Protein AF-A0AAN0MB01-F1 (afdb_monomer_lite)

Radius of gyration: 22.51 Å; chains: 1; bounding box: 52×40×61 Å

Sequence (301 aa):
MVNYLKDHGAQFRYGVNVENVEFDLSDSRKVAKKIVAYDKAGNDISIDLTEDDFLFITNGSMTEGSGYGDDDTPAPFETEAKGVWTLWKNIAAQSPEFGRPEKFCSDPEKSNWESCTVTCHDERVPKYIEAITKRSPYGGKVVTGGIVSAVDSSWLMSRTINRQGQYIGQPENDVVVWVYGLFSDVPGDFIKKPIRDCTGKEITKEWLYHIGVPVYDIDELAESCTAVPVMMPFITSQFMPRATGDRPYVVPKNSVNFAFLGQFAETLDDPGRDTVFTIEYSGRTAMEAVYVLAGVEKGVP

Foldseek 3Di:
DVVVCVVVPHDDDPQKFFQEFDWDDDPQAIEGAKTFIAGNVRDTPIDGDDLVAFAEAAADDQFPPKFKFKQAGFGDARLDDDGSLSHLVRHCVVDLLSAASCLQRVALLVQWWKKKKKKQQACPLQVLQCVVQVDRLADQDARNVDWDFLCPWFQRKIKGFGGPPPDDPPDRRIGIMMMIGNNQAAQTPLGGGGSNRDGQLSSQLSVCVSSPNPNVCSNVSSVSMIMMMMIGSRNRSLVRDDDPSNARAQAHRNYRRYGYAASRHAYPPPGPPDDHPDPVRRVQSVVRNCCVNVVPPDDDD

pLDDT: mean 97.01, std 3.58, range [68.31, 98.94]

Secondary structure (DSSP, 8-state):
-HHHHHHTT-----SEEEEEEEEEEETTEEEEEEEEEEETT--B--EE--TTS-EEEE---TTTT-EE--SSSPPP------THHHHHHHHHTT-GGG--THHHHS-GGGS-EEEEEEEE-SSHHHHHHHHHHSS-SSSSS-SSSS-EE-TT-TT-EEEE--SSP-STT--TT-EEEEEEES-SSSB-SSS-SBGGG--HHHHHHHHHHHTT--TTTHHHHHHTEEEEEEEETTTTGGGS---TTSSPBSS-TTBSSEEEESTTSBPSSSTTSS-SSSHHHHHHHHHHHHHHHTT--S---

Structure (mmCIF, N/CA/C/O backbone):
data_AF-A0AAN0MB01-F1
#
_entry.id   AF-A0AAN0MB01-F1
#
loop_
_atom_site.group_PDB
_atom_site.id
_atom_site.type_symbol
_atom_site.label_atom_id
_atom_site.label_alt_id
_atom_site.label_comp_id
_atom_site.label_asym_id
_atom_site.label_entity_id
_atom_site.label_seq_id
_atom_site.pdbx_PDB_ins_code
_atom_site.Cartn_x
_atom_site.Cartn_y
_atom_site.Cartn_z
_atom_site.occupancy
_atom_site.B_iso_or_equiv
_atom_site.auth_seq_id
_atom_site.auth_comp_id
_atom_site.auth_asym_id
_atom_site.auth_atom_id
_atom_site.pdbx_PDB_model_num
ATOM 1 N N . MET A 1 1 ? -13.941 -11.748 -4.972 1.00 94.62 1 MET A N 1
ATOM 2 C CA . MET A 1 1 ? -14.456 -11.213 -3.690 1.00 94.62 1 MET A CA 1
ATOM 3 C C . MET A 1 1 ? -15.607 -10.238 -3.900 1.00 94.62 1 MET A C 1
ATOM 5 O O . MET A 1 1 ? -16.701 -10.566 -3.478 1.00 94.62 1 MET A O 1
ATOM 9 N N . VAL A 1 2 ? -15.420 -9.105 -4.595 1.00 97.12 2 VAL A N 1
ATOM 10 C CA . VAL A 1 2 ? -16.504 -8.113 -4.800 1.00 97.12 2 VAL A CA 1
ATOM 11 C C . VAL A 1 2 ? -17.765 -8.718 -5.431 1.00 97.12 2 VAL A C 1
ATOM 13 O O . VAL A 1 2 ? -18.840 -8.523 -4.880 1.00 97.12 2 VAL A O 1
ATOM 16 N N . ASN A 1 3 ? -17.643 -9.481 -6.527 1.00 97.81 3 ASN A N 1
ATOM 17 C CA . ASN A 1 3 ? -18.807 -10.123 -7.164 1.00 97.81 3 ASN A CA 1
ATOM 18 C C . ASN A 1 3 ? -19.545 -11.045 -6.187 1.00 97.81 3 ASN A C 1
ATOM 20 O O . ASN A 1 3 ? -20.724 -10.842 -5.952 1.00 97.81 3 ASN A O 1
ATOM 24 N N . TYR A 1 4 ? -18.821 -11.945 -5.512 1.00 98.44 4 TYR A N 1
ATOM 25 C CA . TYR A 1 4 ? -19.389 -12.809 -4.473 1.00 98.44 4 TYR A CA 1
ATOM 26 C C . TYR A 1 4 ? -20.163 -12.016 -3.409 1.00 98.44 4 TYR A C 1
ATOM 28 O O . TYR A 1 4 ? -21.294 -12.362 -3.096 1.00 98.44 4 TYR A O 1
ATOM 36 N N . LEU A 1 5 ? -19.590 -10.930 -2.882 1.00 98.38 5 LEU A N 1
ATOM 37 C CA . LEU A 1 5 ? -20.250 -10.101 -1.869 1.00 98.38 5 LEU A CA 1
ATOM 38 C C . LEU A 1 5 ? -21.519 -9.424 -2.415 1.00 98.38 5 LEU A C 1
ATOM 40 O O . LEU A 1 5 ? -22.548 -9.443 -1.744 1.00 98.38 5 LEU A O 1
ATOM 44 N N . LYS A 1 6 ? -21.473 -8.871 -3.635 1.00 97.62 6 LYS A N 1
ATOM 45 C CA . LYS A 1 6 ? -22.644 -8.266 -4.295 1.00 97.62 6 LYS A CA 1
ATOM 46 C C . LYS A 1 6 ? -23.755 -9.288 -4.530 1.00 97.62 6 LYS A C 1
ATOM 48 O O . LYS A 1 6 ? -24.910 -8.996 -4.234 1.00 97.62 6 LYS A O 1
ATOM 53 N N . ASP A 1 7 ? -23.399 -10.484 -4.990 1.00 98.44 7 ASP A N 1
ATOM 54 C CA . ASP A 1 7 ? -24.342 -11.576 -5.254 1.00 98.44 7 ASP A CA 1
ATOM 55 C C . ASP A 1 7 ? -25.040 -12.061 -3.969 1.00 98.44 7 ASP A C 1
ATOM 57 O O . ASP A 1 7 ? -26.151 -12.580 -4.027 1.00 98.44 7 ASP A O 1
ATOM 61 N N . HIS A 1 8 ? -24.424 -11.836 -2.802 1.00 98.44 8 HIS A N 1
ATOM 62 C CA . HIS A 1 8 ? -24.988 -12.131 -1.478 1.00 98.44 8 HIS A CA 1
ATOM 63 C C . HIS A 1 8 ? -25.574 -10.890 -0.778 1.00 98.44 8 HIS A C 1
ATOM 65 O O . HIS A 1 8 ? -25.825 -10.914 0.425 1.00 98.44 8 HIS A O 1
ATOM 71 N N . GLY A 1 9 ? -25.807 -9.798 -1.513 1.00 98.38 9 GLY A N 1
ATOM 72 C CA . GLY A 1 9 ? -26.526 -8.622 -1.016 1.00 98.38 9 GLY A CA 1
ATOM 73 C C . GLY A 1 9 ? -25.694 -7.621 -0.209 1.00 98.38 9 GLY A C 1
ATOM 74 O O . GLY A 1 9 ? -26.271 -6.695 0.369 1.00 98.38 9 GLY A O 1
ATOM 75 N N . ALA A 1 10 ? -24.362 -7.750 -0.178 1.00 98.12 10 ALA A N 1
ATOM 76 C CA . ALA A 1 10 ? -23.503 -6.774 0.488 1.00 98.12 10 ALA A CA 1
ATOM 77 C C . ALA A 1 10 ? -23.622 -5.387 -0.166 1.00 98.12 10 ALA A C 1
ATOM 79 O O . ALA A 1 10 ? -23.592 -5.244 -1.392 1.00 98.12 10 ALA A O 1
ATOM 80 N N . GLN A 1 11 ? -23.720 -4.355 0.670 1.00 98.00 11 GLN A N 1
ATOM 81 C CA . GLN A 1 11 ? -23.863 -2.969 0.234 1.00 98.00 11 GLN A CA 1
ATOM 82 C C . GLN A 1 11 ? -22.497 -2.283 0.184 1.00 98.00 11 GLN A C 1
ATOM 84 O O . GLN A 1 11 ? -21.759 -2.283 1.166 1.00 98.00 11 GLN A O 1
ATOM 89 N N . PHE A 1 12 ? -22.174 -1.662 -0.950 1.00 98.06 12 PHE A N 1
ATOM 90 C CA . PHE A 1 12 ? -20.931 -0.913 -1.139 1.00 98.06 12 PHE A CA 1
ATOM 91 C C . PHE A 1 12 ? -21.235 0.581 -1.201 1.00 98.06 12 PHE A C 1
ATOM 93 O O . PHE A 1 12 ? -21.987 1.025 -2.069 1.00 98.06 12 PHE A O 1
ATOM 100 N N . ARG A 1 13 ? -20.635 1.359 -0.296 1.00 96.12 13 ARG A N 1
ATOM 101 C CA . ARG A 1 13 ? -20.726 2.824 -0.284 1.00 96.12 13 ARG A CA 1
ATOM 102 C C . ARG A 1 13 ? -19.356 3.407 -0.613 1.00 96.12 13 ARG A C 1
ATOM 104 O O . ARG A 1 13 ? -18.395 3.169 0.108 1.00 96.12 13 ARG A O 1
ATOM 111 N N . TYR A 1 14 ? -19.273 4.142 -1.717 1.00 96.88 14 TYR A N 1
ATOM 112 C CA . TYR A 1 14 ? -18.052 4.815 -2.163 1.00 96.88 14 TYR A CA 1
ATOM 113 C C . TYR A 1 14 ? -18.159 6.320 -1.936 1.00 96.88 14 TYR A C 1
ATOM 115 O O . TYR A 1 14 ? -19.260 6.861 -1.886 1.00 96.88 14 TYR A O 1
ATOM 123 N N . GLY A 1 15 ? -17.015 7.006 -1.861 1.00 95.81 15 GLY A N 1
ATOM 124 C CA . GLY A 1 15 ? -17.001 8.453 -1.630 1.00 95.81 15 GLY A CA 1
ATOM 125 C C . GLY A 1 15 ? -17.476 8.846 -0.231 1.00 95.81 15 GLY A C 1
ATOM 126 O O . GLY A 1 15 ? -18.031 9.926 -0.070 1.00 95.81 15 GLY A O 1
ATOM 127 N N . VAL A 1 16 ? -17.279 7.952 0.739 1.00 97.19 16 VAL A N 1
ATOM 128 C CA . VAL A 1 16 ? -17.522 8.179 2.163 1.00 97.19 16 VAL A CA 1
ATOM 129 C C . VAL A 1 16 ? -16.167 8.300 2.844 1.00 97.19 16 VAL A C 1
ATOM 131 O O . VAL A 1 16 ? -15.341 7.397 2.715 1.00 97.19 16 VAL A O 1
ATOM 134 N N . ASN A 1 17 ? -15.946 9.402 3.552 1.00 96.81 17 ASN A N 1
ATOM 135 C CA . ASN A 1 17 ? -14.782 9.607 4.400 1.00 96.81 17 ASN A CA 1
ATOM 136 C C . ASN A 1 17 ? -15.182 9.363 5.857 1.00 96.81 17 ASN A C 1
ATOM 138 O O . ASN A 1 17 ? -16.051 10.063 6.368 1.00 96.81 17 ASN A O 1
ATOM 142 N N . VAL A 1 18 ? -14.573 8.376 6.514 1.00 98.25 18 VAL A N 1
ATOM 143 C CA . VAL A 1 18 ? -14.786 8.113 7.944 1.00 98.25 18 VAL A CA 1
ATOM 144 C C . VAL A 1 18 ? -13.664 8.786 8.719 1.00 98.25 18 VAL A C 1
ATOM 146 O O . VAL A 1 18 ? -12.503 8.417 8.567 1.00 98.25 18 VAL A O 1
ATOM 149 N N . GLU A 1 19 ? -14.006 9.765 9.549 1.00 97.56 19 GLU A N 1
ATOM 150 C CA . GLU A 1 19 ? -13.019 10.575 10.273 1.00 97.56 19 GLU A CA 1
ATOM 151 C C . GLU A 1 19 ? -12.821 10.123 11.715 1.00 97.56 19 GLU A C 1
ATOM 153 O O . GLU A 1 19 ? -11.752 10.338 12.287 1.00 97.56 19 GLU A O 1
ATOM 158 N N . ASN A 1 20 ? -13.832 9.500 12.321 1.00 98.56 20 ASN A N 1
ATOM 159 C CA . ASN A 1 20 ? -13.739 8.985 13.680 1.00 98.56 20 ASN A CA 1
ATOM 160 C C . ASN A 1 20 ? -14.724 7.832 13.919 1.00 98.56 20 ASN A C 1
ATOM 162 O O . ASN A 1 20 ? -15.698 7.647 13.187 1.00 98.56 20 ASN A O 1
ATOM 166 N N . VAL A 1 21 ? -14.486 7.099 15.000 1.00 98.75 21 VAL A N 1
ATOM 167 C CA . VAL A 1 21 ? -15.467 6.227 15.643 1.00 98.75 21 VAL A CA 1
ATOM 168 C C . VAL A 1 21 ? -15.551 6.661 17.098 1.00 98.75 21 VAL A C 1
ATOM 170 O O . VAL A 1 21 ? -14.527 6.738 17.769 1.00 98.75 21 VAL A O 1
ATOM 173 N N . GLU A 1 22 ? -16.745 6.972 17.584 1.00 98.75 22 GLU A N 1
ATOM 174 C CA . GLU A 1 22 ? -16.964 7.320 18.988 1.00 98.75 22 GLU A CA 1
ATOM 175 C C . GLU A 1 22 ? -17.253 6.051 19.788 1.00 98.75 22 GLU A C 1
ATOM 177 O O . GLU A 1 22 ? -18.076 5.224 19.376 1.00 98.75 22 GLU A O 1
ATOM 182 N N . PHE A 1 23 ? -16.592 5.904 20.935 1.00 98.69 23 PHE A N 1
ATOM 183 C CA . PHE A 1 23 ? -16.746 4.743 21.806 1.00 98.69 23 PHE A CA 1
ATOM 184 C C . PHE A 1 23 ? -17.303 5.129 23.178 1.00 98.69 23 PHE A C 1
ATOM 186 O O . PHE A 1 23 ? -16.931 6.150 23.752 1.00 98.69 23 PHE A O 1
ATOM 193 N N . ASP A 1 24 ? -18.143 4.260 23.735 1.00 98.25 24 ASP A N 1
ATOM 194 C CA . ASP A 1 24 ? -18.466 4.239 25.161 1.00 98.25 24 ASP A CA 1
ATOM 195 C C . ASP A 1 24 ? -17.505 3.271 25.862 1.00 98.25 24 ASP A C 1
ATOM 197 O O . ASP A 1 24 ? -17.454 2.076 25.540 1.00 98.25 24 ASP A O 1
ATOM 201 N N . LEU A 1 25 ? -16.684 3.808 26.765 1.00 98.00 25 LEU A N 1
ATOM 202 C CA . LEU A 1 25 ? -15.541 3.120 27.356 1.00 98.00 25 LEU A CA 1
ATOM 203 C C . LEU A 1 25 ? -15.654 3.075 28.879 1.00 98.00 25 LEU A C 1
ATOM 205 O O . LEU A 1 25 ? -15.787 4.093 29.554 1.00 98.00 25 LEU A O 1
ATOM 209 N N . SER A 1 26 ? -15.503 1.873 29.422 1.00 95.81 26 SER A N 1
ATOM 210 C CA . SER A 1 26 ? -15.361 1.598 30.850 1.00 95.81 26 SER A CA 1
ATOM 211 C C . SER A 1 26 ? -14.370 0.453 31.068 1.00 95.81 26 SER A C 1
ATOM 213 O O . SER A 1 26 ? -14.034 -0.285 30.137 1.00 95.81 26 SER A O 1
ATOM 215 N N . ASP A 1 27 ? -13.937 0.250 32.313 1.00 89.25 27 ASP A N 1
ATOM 216 C CA . ASP A 1 27 ? -12.968 -0.801 32.655 1.00 89.25 27 ASP A CA 1
ATOM 217 C C . ASP A 1 27 ? -13.450 -2.210 32.280 1.00 89.25 27 ASP A C 1
ATOM 219 O O . ASP A 1 27 ? -12.645 -3.087 31.961 1.00 89.25 27 ASP A O 1
ATOM 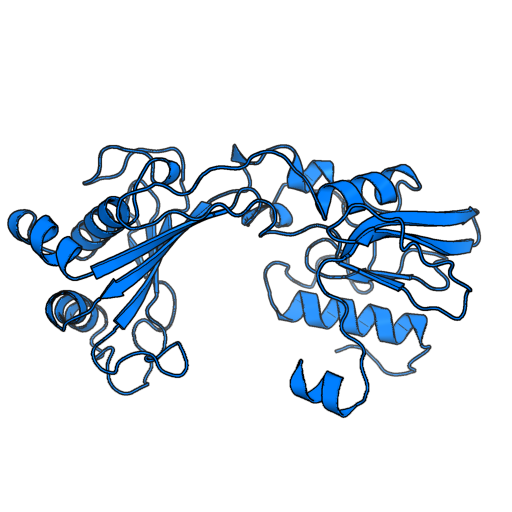223 N N . SER A 1 28 ? -14.764 -2.444 32.298 1.00 93.75 28 SER A N 1
ATOM 224 C CA . SER A 1 28 ? -15.375 -3.743 32.012 1.00 93.75 28 SER A CA 1
ATOM 225 C C . SER A 1 28 ? -15.967 -3.852 30.610 1.00 93.75 28 SER A C 1
ATOM 227 O O . SER A 1 28 ? -16.416 -4.939 30.245 1.00 93.75 28 SER A O 1
ATOM 229 N N . ARG A 1 29 ? -15.997 -2.765 29.825 1.00 96.19 29 ARG A N 1
ATOM 230 C CA . ARG A 1 29 ? -16.784 -2.729 28.588 1.00 96.19 29 ARG A CA 1
ATOM 231 C C . ARG A 1 29 ? -16.365 -1.626 27.623 1.00 96.19 29 ARG A C 1
ATOM 233 O O . ARG A 1 29 ? -16.254 -0.474 28.034 1.00 96.19 29 ARG A O 1
ATOM 240 N N . LYS A 1 30 ? -16.211 -1.969 26.342 1.00 98.44 30 LYS A N 1
ATOM 241 C CA . LYS A 1 30 ? -15.913 -1.037 25.246 1.00 98.44 30 LYS A CA 1
ATOM 242 C C . LYS A 1 30 ? -16.900 -1.255 24.098 1.00 98.44 30 LYS A C 1
ATOM 244 O O . LYS A 1 30 ? -16.963 -2.354 23.548 1.00 98.44 30 LYS A O 1
ATOM 249 N N . VAL A 1 31 ? -17.660 -0.226 23.734 1.00 98.62 31 VAL A N 1
ATOM 250 C CA . VAL A 1 31 ? -18.705 -0.300 22.697 1.00 98.62 31 VAL A CA 1
ATOM 251 C C . VAL A 1 31 ? -18.501 0.823 21.688 1.00 98.62 31 VAL A C 1
ATOM 253 O O . VAL A 1 31 ? -18.418 1.982 22.080 1.00 98.62 31 VAL A O 1
ATOM 256 N N . ALA A 1 32 ? -18.451 0.511 20.394 1.00 98.75 32 ALA A N 1
ATOM 257 C CA . ALA A 1 32 ? -18.535 1.517 19.341 1.00 98.75 32 ALA A CA 1
ATOM 258 C C . ALA A 1 32 ? -19.977 2.038 19.260 1.00 98.75 32 ALA A C 1
ATOM 260 O O . ALA A 1 32 ? -20.916 1.254 19.120 1.00 98.75 32 ALA A O 1
ATOM 261 N N . LYS A 1 33 ? -20.155 3.355 19.377 1.00 98.62 33 LYS A N 1
ATOM 262 C CA . LYS A 1 33 ? -21.465 4.016 19.455 1.00 98.62 33 LYS A CA 1
ATOM 263 C C . LYS A 1 33 ? -21.833 4.784 18.202 1.00 98.62 33 LYS A C 1
ATOM 265 O O . LYS A 1 33 ? -23.021 4.931 17.941 1.00 98.62 33 LYS A O 1
ATOM 270 N N . LYS A 1 34 ? -20.850 5.280 17.452 1.00 98.75 34 LYS A N 1
ATOM 271 C CA . LYS A 1 34 ? -21.106 6.087 16.259 1.00 98.75 34 LYS A CA 1
ATOM 272 C C . LYS A 1 34 ? -19.925 6.064 15.302 1.00 98.75 34 LYS A C 1
ATOM 274 O O . LYS A 1 34 ? -18.781 6.199 15.727 1.00 98.75 34 LYS A O 1
ATOM 279 N N . ILE A 1 35 ? -20.207 5.944 14.011 1.00 98.75 35 ILE A N 1
ATOM 280 C CA . ILE A 1 35 ? -19.254 6.214 12.932 1.00 98.75 35 ILE A CA 1
ATOM 281 C C . ILE A 1 35 ? -19.448 7.669 12.518 1.00 98.75 35 ILE A C 1
ATOM 283 O O . ILE A 1 35 ? -20.534 8.028 12.064 1.00 98.75 35 ILE A O 1
ATOM 287 N N . VAL A 1 36 ? -18.411 8.494 12.657 1.00 98.69 36 VAL A N 1
ATOM 288 C CA . VAL A 1 36 ? -18.423 9.885 12.190 1.00 98.69 36 VAL A CA 1
ATOM 289 C C . VAL A 1 36 ? -17.921 9.910 10.755 1.00 98.69 36 VAL A C 1
ATOM 291 O O . VAL A 1 36 ? -16.756 9.590 10.498 1.00 98.69 36 VAL A O 1
ATOM 294 N N . ALA A 1 37 ? -18.805 10.242 9.817 1.00 98.31 37 ALA A N 1
ATOM 295 C CA . ALA A 1 37 ? -18.511 10.132 8.396 1.00 98.31 37 ALA A CA 1
ATOM 296 C C . ALA A 1 37 ? -19.150 11.244 7.565 1.00 98.31 37 ALA A C 1
ATOM 298 O O . ALA A 1 37 ? -20.245 11.712 7.870 1.00 98.31 37 ALA A O 1
ATOM 299 N N . TYR A 1 38 ? -18.482 11.591 6.467 1.00 97.94 38 TYR A N 1
ATOM 300 C CA . TYR A 1 38 ? -18.910 12.623 5.530 1.00 97.94 38 TYR A CA 1
ATOM 301 C C . TYR A 1 38 ? -18.905 12.104 4.093 1.00 97.94 38 TYR A C 1
ATOM 303 O O . TYR A 1 38 ? -18.092 11.250 3.726 1.00 97.94 38 TYR A O 1
ATOM 311 N N . ASP A 1 39 ? -19.814 12.612 3.264 1.00 96.94 39 ASP A N 1
ATOM 312 C CA . ASP A 1 39 ? -19.784 12.361 1.823 1.00 96.94 39 ASP A CA 1
ATOM 313 C C . ASP A 1 39 ? -18.767 13.272 1.102 1.00 96.94 39 ASP A C 1
ATOM 315 O O . ASP A 1 39 ? -18.141 14.153 1.694 1.00 96.94 39 ASP A O 1
ATOM 319 N N . LYS A 1 40 ? -18.606 13.090 -0.215 1.00 93.56 40 LYS A N 1
ATOM 320 C CA . LYS A 1 40 ? -17.709 13.927 -1.038 1.00 93.56 40 LYS A CA 1
ATOM 321 C C . LYS A 1 40 ? -18.053 15.423 -1.036 1.00 93.56 40 LYS A C 1
ATOM 323 O O . LYS A 1 40 ? -17.191 16.221 -1.393 1.00 93.56 40 LYS A O 1
ATOM 328 N N . ALA A 1 41 ? -19.291 15.796 -0.718 1.00 95.56 41 ALA A N 1
ATOM 329 C CA . ALA A 1 41 ? -19.724 17.188 -0.628 1.00 95.56 41 ALA A CA 1
ATOM 330 C C . ALA A 1 41 ? -19.534 17.768 0.787 1.00 95.56 41 ALA A C 1
ATOM 332 O O . ALA A 1 41 ? -19.802 18.950 0.993 1.00 95.56 41 ALA A O 1
ATOM 333 N N . GLY A 1 42 ? -19.048 16.965 1.740 1.00 96.19 42 GLY A N 1
ATOM 334 C CA . GLY A 1 42 ? -18.854 17.358 3.132 1.00 96.19 42 GLY A CA 1
ATOM 335 C C . GLY A 1 42 ? -20.129 17.287 3.972 1.00 96.19 42 GLY A C 1
ATOM 336 O O . GLY A 1 42 ? -20.153 17.836 5.071 1.00 96.19 42 GLY A O 1
ATOM 337 N N . ASN A 1 43 ? -21.192 16.637 3.486 1.00 97.69 43 ASN A N 1
ATOM 338 C CA . ASN A 1 43 ? -22.401 16.448 4.283 1.00 97.69 43 ASN A CA 1
ATOM 339 C C . ASN A 1 43 ? -22.168 15.359 5.330 1.00 97.69 43 ASN A C 1
ATOM 341 O O . ASN A 1 43 ? -21.634 14.297 5.006 1.00 97.69 43 ASN A O 1
ATOM 345 N N . ASP A 1 44 ? -22.618 15.611 6.558 1.00 98.00 44 ASP A N 1
ATOM 346 C CA . ASP A 1 44 ? -22.609 14.623 7.635 1.00 98.00 44 ASP A CA 1
ATOM 347 C C . ASP A 1 44 ? -23.557 13.462 7.292 1.00 98.00 44 ASP A C 1
ATOM 349 O O . ASP A 1 44 ? -24.755 13.649 7.067 1.00 98.00 44 ASP A O 1
ATOM 353 N N . ILE A 1 45 ? -22.991 12.260 7.235 1.00 98.19 45 ILE A N 1
ATOM 354 C CA . ILE A 1 45 ? -23.679 10.988 6.996 1.00 98.19 45 ILE A CA 1
ATOM 355 C C . ILE A 1 45 ? -23.330 9.973 8.090 1.00 98.19 45 ILE A C 1
ATOM 357 O O . ILE A 1 45 ? -23.271 8.765 7.835 1.00 98.19 45 ILE A O 1
ATOM 361 N N . SER A 1 46 ? -23.062 10.471 9.297 1.00 98.50 46 SER A N 1
ATOM 362 C CA . SER A 1 46 ? -22.720 9.664 10.460 1.00 98.50 46 SER A CA 1
ATOM 363 C C . SER A 1 46 ? -23.792 8.625 10.780 1.00 98.50 46 SER A C 1
ATOM 365 O O . SER A 1 46 ? -24.983 8.814 10.524 1.00 98.50 46 SER A O 1
ATOM 367 N N . ILE A 1 47 ? -23.356 7.512 11.365 1.00 98.38 47 ILE A N 1
ATOM 368 C CA . ILE A 1 47 ? -24.197 6.343 11.631 1.00 98.38 47 ILE A CA 1
ATOM 369 C C . ILE A 1 47 ? -24.088 6.001 13.112 1.00 98.38 47 ILE A C 1
ATOM 371 O O . ILE A 1 47 ? -22.999 5.668 13.580 1.00 98.38 47 ILE A O 1
ATOM 375 N N . ASP A 1 48 ? -25.204 6.067 13.834 1.00 98.62 48 ASP A N 1
ATOM 376 C CA . ASP A 1 48 ? -25.286 5.568 15.207 1.00 98.62 48 ASP A CA 1
ATOM 377 C C . ASP A 1 48 ? -25.288 4.035 15.216 1.00 98.62 48 ASP A C 1
ATOM 379 O O . ASP A 1 48 ? -25.870 3.393 14.341 1.00 98.62 48 ASP A O 1
ATOM 383 N N . LEU A 1 49 ? -24.636 3.462 16.224 1.00 98.75 49 LEU A N 1
ATOM 384 C CA . LEU A 1 49 ? -24.446 2.029 16.391 1.00 98.75 49 LEU A CA 1
ATOM 385 C C . LEU A 1 49 ? -25.053 1.541 17.711 1.00 98.75 49 LEU A C 1
ATOM 387 O O . LEU A 1 49 ? -24.907 2.136 18.793 1.00 98.75 49 LEU A O 1
ATOM 391 N N . THR A 1 50 ? -25.711 0.396 17.611 1.00 98.31 50 THR A N 1
ATOM 392 C CA . THR A 1 50 ? -26.088 -0.454 18.732 1.00 98.31 50 THR A CA 1
ATOM 393 C C . THR A 1 50 ? -25.015 -1.517 18.969 1.00 98.31 50 THR A C 1
ATOM 395 O O . THR A 1 50 ? -24.019 -1.610 18.256 1.00 98.31 50 THR A O 1
ATOM 398 N N . GLU A 1 51 ? -25.195 -2.325 20.006 1.00 96.81 51 GLU A N 1
ATOM 399 C CA . GLU A 1 51 ? -24.265 -3.413 20.323 1.00 96.81 51 GLU A CA 1
ATOM 400 C C . GLU A 1 51 ? -24.377 -4.595 19.359 1.00 96.81 51 GLU A C 1
ATOM 402 O O . GLU A 1 51 ? -23.429 -5.364 19.237 1.00 96.81 51 GLU A O 1
ATOM 407 N N . ASP A 1 52 ? -25.499 -4.701 18.647 1.00 97.25 52 ASP A N 1
ATOM 408 C CA . ASP A 1 52 ? -25.719 -5.725 17.627 1.00 97.25 52 ASP A CA 1
ATOM 409 C C . ASP A 1 52 ? -25.107 -5.324 16.268 1.00 97.25 52 ASP A C 1
ATOM 411 O O . ASP A 1 52 ? -25.033 -6.137 15.345 1.00 97.25 52 ASP A O 1
ATOM 415 N N . ASP A 1 53 ? -24.633 -4.078 16.137 1.00 98.44 53 ASP A N 1
ATOM 416 C CA . ASP A 1 53 ? -23.978 -3.570 14.934 1.00 98.44 53 ASP A CA 1
ATOM 417 C C . ASP A 1 53 ? -22.462 -3.782 15.019 1.00 98.44 53 ASP A C 1
ATOM 419 O O . ASP A 1 53 ? -21.746 -3.029 15.685 1.00 98.44 53 ASP A O 1
ATOM 423 N N . PHE A 1 54 ? -21.951 -4.801 14.322 1.00 98.50 54 PHE A N 1
ATOM 424 C CA . PHE A 1 54 ? -20.513 -5.070 14.287 1.00 98.50 54 PHE A CA 1
ATOM 425 C C . PHE A 1 54 ? -19.752 -4.118 13.363 1.00 98.50 54 PHE A C 1
ATOM 427 O O . PHE A 1 54 ? -20.040 -4.003 12.170 1.00 98.50 54 PHE A O 1
ATOM 434 N N . LEU A 1 55 ? -18.712 -3.494 13.914 1.00 98.75 55 LEU A N 1
ATOM 435 C CA . LEU A 1 55 ? -17.835 -2.554 13.234 1.00 98.75 55 LEU A CA 1
ATOM 436 C C . LEU A 1 55 ? -16.420 -3.123 13.074 1.00 98.75 55 LEU A C 1
ATOM 438 O O . LEU A 1 55 ? -15.737 -3.441 14.044 1.00 98.75 55 LEU A O 1
ATOM 442 N N . PHE A 1 56 ? -15.932 -3.170 11.839 1.00 98.75 56 PHE A N 1
ATOM 443 C CA . PHE A 1 56 ? -14.589 -3.651 11.522 1.00 98.75 56 PHE A CA 1
ATOM 444 C C . PHE A 1 56 ? -13.742 -2.516 10.947 1.00 98.75 56 PHE A C 1
ATOM 446 O O . PHE A 1 56 ? -14.099 -1.925 9.929 1.00 98.75 56 PHE A O 1
ATOM 453 N N . ILE A 1 57 ? -12.621 -2.210 11.597 1.00 98.81 57 ILE A N 1
ATOM 454 C CA . ILE A 1 57 ? -11.807 -1.022 11.324 1.00 98.81 57 ILE A CA 1
ATOM 455 C C . ILE A 1 57 ? -10.454 -1.466 10.777 1.00 98.81 57 ILE A C 1
ATOM 457 O O . ILE A 1 57 ? -9.632 -1.999 11.514 1.00 98.81 57 ILE A O 1
ATOM 461 N N . THR A 1 58 ? -10.172 -1.213 9.500 1.00 98.69 58 THR A N 1
ATOM 462 C CA . THR A 1 58 ? -8.791 -1.297 9.002 1.00 98.69 58 THR A CA 1
ATOM 463 C C . THR A 1 58 ? -8.045 -0.035 9.424 1.00 98.69 58 THR A C 1
ATOM 465 O O . THR A 1 58 ? -8.250 1.030 8.846 1.00 98.69 58 THR A O 1
ATOM 468 N N . ASN A 1 59 ? -7.221 -0.141 10.466 1.00 97.88 59 ASN A N 1
ATOM 469 C CA . ASN A 1 59 ? -6.453 0.981 10.996 1.00 97.88 59 ASN A CA 1
ATOM 470 C C . ASN A 1 59 ? -5.121 1.137 10.250 1.00 97.88 59 ASN A C 1
ATOM 472 O O . ASN A 1 59 ? -4.399 0.165 10.056 1.00 97.88 59 ASN A O 1
ATOM 476 N N . GLY A 1 60 ? -4.792 2.370 9.853 1.00 97.81 60 GLY A N 1
ATOM 477 C CA . GLY A 1 60 ? -3.603 2.681 9.054 1.00 97.81 60 GLY A CA 1
ATOM 478 C C . GLY A 1 60 ? -3.662 2.164 7.610 1.00 97.81 60 GLY A C 1
ATOM 479 O O . GLY A 1 60 ? -4.440 1.276 7.261 1.00 97.81 60 GLY A O 1
ATOM 480 N N . SER A 1 61 ? -2.823 2.726 6.739 1.00 98.00 61 SER A N 1
ATOM 481 C CA . SER A 1 61 ? -2.647 2.226 5.372 1.00 98.00 61 SER A CA 1
ATOM 482 C C . SER A 1 61 ? -1.260 2.544 4.847 1.00 98.00 61 SER A C 1
ATOM 484 O O . SER A 1 61 ? -0.747 3.647 5.005 1.00 98.00 61 SER A O 1
ATOM 486 N N . MET A 1 62 ? -0.697 1.559 4.159 1.00 97.06 62 MET A N 1
ATOM 487 C CA . MET A 1 62 ? 0.610 1.638 3.514 1.00 97.06 62 MET A CA 1
ATOM 488 C C . MET A 1 62 ? 0.569 2.480 2.230 1.00 97.06 62 MET A C 1
ATOM 490 O O . MET A 1 62 ? 1.594 2.964 1.769 1.00 97.06 62 MET A O 1
ATOM 494 N N . THR A 1 63 ? -0.622 2.648 1.647 1.00 97.25 63 THR A N 1
ATOM 495 C CA . THR A 1 63 ? -0.834 3.339 0.365 1.00 97.25 63 THR A CA 1
ATOM 496 C C . THR A 1 63 ? -1.534 4.688 0.528 1.00 97.25 63 THR A C 1
ATOM 498 O O . THR A 1 63 ? -1.865 5.327 -0.471 1.00 97.25 63 THR A O 1
ATOM 501 N N . GLU A 1 64 ? -1.818 5.118 1.760 1.00 96.88 64 GLU A N 1
ATOM 502 C CA . GLU A 1 64 ? -2.334 6.468 2.005 1.00 96.88 64 GLU A CA 1
ATOM 503 C C . GLU A 1 64 ? -1.314 7.505 1.518 1.00 96.88 64 GLU A C 1
ATOM 505 O O . GLU A 1 64 ? -0.111 7.303 1.665 1.00 96.88 64 GLU A O 1
ATOM 510 N N . GLY A 1 65 ? -1.785 8.588 0.902 1.00 95.75 65 GLY A N 1
ATOM 511 C CA . GLY A 1 65 ? -0.895 9.615 0.348 1.00 95.75 65 GLY A CA 1
ATOM 512 C C . GLY A 1 65 ? -0.045 9.164 -0.850 1.00 95.75 65 GLY A C 1
ATOM 513 O O . GLY A 1 65 ? 0.973 9.783 -1.130 1.00 95.75 65 GLY A O 1
ATOM 514 N N . SER A 1 66 ? -0.419 8.094 -1.564 1.00 97.94 66 SER A N 1
ATOM 515 C CA . SER A 1 66 ? 0.289 7.710 -2.798 1.00 97.94 66 SER A CA 1
ATOM 516 C C . SER A 1 66 ? 0.196 8.821 -3.848 1.00 97.94 66 SER A C 1
ATOM 518 O O . SER A 1 66 ? -0.905 9.168 -4.284 1.00 97.94 66 SER A O 1
ATOM 520 N N . GLY A 1 67 ? 1.343 9.340 -4.280 1.00 98.00 67 GLY A N 1
ATOM 521 C CA . GLY A 1 67 ? 1.461 10.242 -5.420 1.00 98.00 67 GLY A CA 1
ATOM 522 C C . GLY A 1 67 ? 1.748 9.468 -6.700 1.00 98.00 67 GLY A C 1
ATOM 523 O O . GLY A 1 67 ? 2.496 8.496 -6.670 1.00 98.00 67 GLY A O 1
ATOM 524 N N . TYR A 1 68 ? 1.175 9.898 -7.823 1.00 98.56 68 TYR A N 1
ATOM 525 C CA . TYR A 1 68 ? 1.405 9.293 -9.137 1.00 98.56 68 TYR A CA 1
ATOM 526 C C . TYR A 1 68 ? 2.017 10.326 -10.074 1.00 98.56 68 TYR A C 1
ATOM 528 O O . TYR A 1 68 ? 1.530 11.456 -10.138 1.00 98.56 68 TYR A O 1
ATOM 536 N N . GLY A 1 69 ? 3.068 9.926 -10.779 1.00 98.62 69 GLY A N 1
ATOM 537 C CA . GLY A 1 69 ? 3.638 10.687 -11.884 1.00 98.62 69 GLY A CA 1
ATOM 538 C C . GLY A 1 69 ? 3.344 10.018 -13.224 1.00 98.62 69 GLY A C 1
ATOM 539 O O . GLY A 1 69 ? 2.451 9.175 -13.340 1.00 98.62 69 GLY A O 1
ATOM 540 N N . ASP A 1 70 ? 4.129 10.372 -14.231 1.00 98.75 70 ASP A N 1
ATOM 541 C CA . ASP A 1 70 ? 4.079 9.804 -15.577 1.00 98.75 70 ASP A CA 1
ATOM 542 C C . ASP A 1 70 ? 5.486 9.786 -16.202 1.00 98.75 70 ASP A C 1
ATOM 544 O O . ASP A 1 70 ? 6.493 9.909 -15.496 1.00 98.75 70 ASP A O 1
ATOM 548 N N . ASP A 1 71 ? 5.578 9.596 -17.520 1.00 98.62 71 ASP A N 1
ATOM 549 C CA . ASP A 1 71 ? 6.851 9.561 -18.243 1.00 98.62 71 ASP A CA 1
ATOM 550 C C . ASP A 1 71 ? 7.692 10.832 -18.036 1.00 98.62 71 ASP A C 1
ATOM 552 O O . ASP A 1 71 ? 8.921 10.735 -17.976 1.00 98.62 71 ASP A O 1
ATOM 556 N N . ASP A 1 72 ? 7.049 11.988 -17.852 1.00 98.50 72 ASP A N 1
ATOM 557 C CA . ASP A 1 72 ? 7.680 13.312 -17.855 1.00 98.50 72 ASP A CA 1
ATOM 558 C C . ASP A 1 72 ? 7.521 14.072 -16.526 1.00 98.50 72 ASP A C 1
ATOM 560 O O . ASP A 1 72 ? 8.139 15.120 -16.323 1.00 98.50 72 ASP A O 1
ATOM 564 N N . THR A 1 73 ? 6.740 13.533 -15.590 1.00 98.62 73 THR A N 1
ATOM 565 C CA . THR A 1 73 ? 6.443 14.140 -14.289 1.00 98.62 73 THR A CA 1
ATOM 566 C C . THR A 1 73 ? 6.795 13.168 -13.160 1.00 98.62 73 THR A C 1
ATOM 568 O O . THR A 1 73 ? 6.276 12.050 -13.149 1.00 98.62 73 THR A O 1
ATOM 571 N N . PRO A 1 74 ? 7.638 13.552 -12.181 1.00 98.69 74 PRO A N 1
ATOM 572 C CA . PRO A 1 74 ? 7.886 12.729 -10.998 1.00 98.69 74 PRO A CA 1
ATOM 573 C C . PRO A 1 74 ? 6.624 12.551 -10.148 1.00 98.69 74 PRO A C 1
ATOM 575 O O . PRO A 1 74 ? 5.752 13.424 -10.121 1.00 98.69 74 PRO A O 1
ATOM 578 N N . ALA A 1 75 ? 6.534 11.443 -9.416 1.00 98.56 75 ALA A N 1
ATOM 579 C CA . ALA A 1 75 ? 5.447 11.241 -8.469 1.00 98.56 75 ALA A CA 1
ATOM 580 C C . ALA A 1 75 ? 5.617 12.159 -7.237 1.00 98.56 75 ALA A C 1
ATOM 582 O O . ALA A 1 75 ? 6.693 12.187 -6.639 1.00 98.56 75 ALA A O 1
ATOM 583 N N . PRO A 1 76 ? 4.582 12.909 -6.812 1.00 98.12 76 PRO A N 1
ATOM 584 C CA . PRO A 1 76 ? 4.699 13.786 -5.651 1.00 98.12 76 PRO A CA 1
ATOM 585 C C . PRO A 1 76 ? 4.863 12.983 -4.354 1.00 98.12 76 PRO A C 1
ATOM 587 O O . PRO A 1 76 ? 4.174 11.989 -4.126 1.00 98.12 76 PRO A O 1
ATOM 590 N N . PHE A 1 77 ? 5.749 13.446 -3.471 1.00 97.69 77 PHE A N 1
ATOM 591 C CA . PHE A 1 77 ? 5.977 12.835 -2.163 1.00 97.69 77 PHE A CA 1
ATOM 592 C C . PHE A 1 77 ? 5.115 13.498 -1.075 1.00 97.69 77 PHE A C 1
ATOM 594 O O . PHE A 1 77 ? 5.534 14.445 -0.407 1.00 97.69 77 PHE A O 1
ATOM 601 N N . GLU A 1 78 ? 3.889 13.002 -0.899 1.00 95.69 78 GLU A N 1
ATOM 602 C CA . GLU A 1 78 ? 2.922 13.528 0.075 1.00 95.69 78 GLU A CA 1
ATOM 603 C C . GLU A 1 78 ? 3.216 13.026 1.497 1.00 95.69 78 GLU A C 1
ATOM 605 O O . GLU A 1 78 ? 2.799 11.950 1.908 1.00 95.69 78 GLU A O 1
ATOM 610 N N . THR A 1 79 ? 3.935 13.814 2.292 1.00 95.56 79 THR A N 1
ATOM 611 C CA . THR A 1 79 ? 4.392 13.395 3.632 1.00 95.56 79 THR A CA 1
ATOM 612 C C . THR A 1 79 ? 3.338 13.543 4.736 1.00 95.56 79 THR A C 1
ATOM 614 O O . THR A 1 79 ? 3.532 13.083 5.863 1.00 95.56 79 THR A O 1
ATOM 617 N N . GLU A 1 80 ? 2.202 14.179 4.452 1.00 95.88 80 GLU A N 1
ATOM 618 C CA . GLU A 1 80 ? 1.183 14.448 5.464 1.00 95.88 80 GLU A CA 1
ATOM 619 C C . GLU A 1 80 ? 0.266 13.234 5.692 1.00 95.88 80 GLU A C 1
ATOM 621 O O . GLU A 1 80 ? -0.471 12.797 4.808 1.00 95.88 80 GLU A O 1
ATOM 626 N N . ALA A 1 81 ? 0.261 12.712 6.921 1.00 94.25 81 ALA A N 1
ATOM 627 C CA . ALA A 1 81 ? -0.597 11.600 7.324 1.00 94.25 81 ALA A CA 1
ATOM 628 C C . ALA A 1 81 ? -2.069 12.042 7.475 1.00 94.25 81 ALA A C 1
ATOM 630 O O . ALA A 1 81 ? -2.461 12.549 8.531 1.00 94.25 81 ALA A O 1
ATOM 631 N N . LYS A 1 82 ? -2.866 11.820 6.422 1.00 94.19 82 LYS A N 1
ATOM 632 C CA . LYS A 1 82 ? -4.306 12.138 6.321 1.00 94.19 82 LYS A CA 1
ATOM 633 C C . LYS A 1 82 ? -5.181 10.878 6.350 1.00 94.19 82 LYS A C 1
ATOM 635 O O . LYS A 1 82 ? -4.685 9.775 6.576 1.00 94.19 82 LYS A O 1
ATOM 640 N N . GLY A 1 83 ? -6.487 11.064 6.142 1.00 94.88 83 GLY A N 1
ATOM 641 C CA . GLY A 1 83 ? -7.448 9.993 5.877 1.00 94.88 83 GLY A CA 1
ATOM 642 C C . GLY A 1 83 ? -7.442 8.930 6.968 1.00 94.88 83 GLY A C 1
ATOM 643 O O . GLY A 1 83 ? -7.761 9.216 8.124 1.00 94.88 83 GLY A O 1
ATOM 644 N N . VAL A 1 84 ? -7.036 7.708 6.626 1.00 97.31 84 VAL A N 1
ATOM 645 C CA . VAL A 1 84 ? -7.040 6.588 7.581 1.00 97.31 84 VAL A CA 1
ATOM 646 C C . VAL A 1 84 ? -6.096 6.805 8.769 1.00 97.31 84 VAL A C 1
ATOM 648 O O . VAL A 1 84 ? -6.347 6.301 9.866 1.00 97.31 84 VAL A O 1
ATOM 651 N N . TRP A 1 85 ? -5.023 7.581 8.595 1.00 98.31 85 TRP A N 1
ATOM 652 C CA . TRP A 1 85 ? -4.141 7.935 9.706 1.00 98.31 85 TRP A CA 1
ATOM 653 C C . TRP A 1 85 ? -4.813 8.917 10.661 1.00 98.31 85 TRP A C 1
ATOM 655 O O . TRP A 1 85 ? -4.651 8.784 11.872 1.00 98.31 85 TRP A O 1
ATOM 665 N N . THR A 1 86 ? -5.605 9.858 10.141 1.00 97.88 86 THR A N 1
ATOM 666 C CA . THR A 1 86 ? -6.435 10.756 10.957 1.00 97.88 86 THR A CA 1
ATOM 667 C C . THR A 1 86 ? -7.500 9.968 11.713 1.00 97.88 86 THR A C 1
ATOM 669 O O . THR A 1 86 ? -7.624 10.139 12.924 1.00 97.88 86 THR A O 1
ATOM 672 N N . LEU A 1 87 ? -8.187 9.036 11.039 1.00 98.62 87 LEU A N 1
ATOM 673 C CA . LEU A 1 87 ? -9.133 8.113 11.673 1.00 98.62 87 LEU A CA 1
ATOM 674 C C . LEU A 1 87 ? -8.483 7.364 12.839 1.00 98.62 87 LEU A C 1
ATOM 676 O O . LEU A 1 87 ? -9.002 7.376 13.954 1.00 98.62 87 LEU A O 1
ATOM 680 N N . TRP A 1 88 ? -7.328 6.734 12.608 1.00 98.81 88 TRP A N 1
ATOM 681 C CA . TRP A 1 88 ? -6.669 5.971 13.663 1.00 98.81 88 TRP A CA 1
ATOM 682 C C . TRP A 1 88 ? -6.189 6.873 14.809 1.00 98.81 88 TRP A C 1
ATOM 684 O O . TRP A 1 88 ? -6.366 6.505 15.965 1.00 98.81 88 TRP A O 1
ATOM 694 N N . LYS A 1 89 ? -5.668 8.076 14.535 1.00 98.69 89 LYS A N 1
ATOM 695 C CA . LYS A 1 89 ? -5.299 9.051 15.582 1.00 98.69 89 LYS A CA 1
ATOM 696 C C . LYS A 1 89 ? -6.495 9.448 16.452 1.00 98.69 89 LYS A C 1
ATOM 698 O O . LYS A 1 89 ? -6.383 9.444 17.676 1.00 98.69 89 LYS A O 1
ATOM 703 N N . ASN A 1 90 ? -7.647 9.722 15.840 1.00 98.75 90 ASN A N 1
ATOM 704 C CA . ASN A 1 90 ? -8.870 10.084 16.561 1.00 98.75 90 ASN A CA 1
ATOM 705 C C . ASN A 1 90 ? -9.402 8.929 17.428 1.00 98.75 90 ASN A C 1
ATOM 707 O O . ASN A 1 90 ? -9.865 9.146 18.549 1.00 98.75 90 ASN A O 1
ATOM 711 N N . ILE A 1 91 ? -9.279 7.690 16.947 1.00 98.75 91 ILE A N 1
ATOM 712 C CA . ILE A 1 91 ? -9.605 6.491 17.724 1.00 98.75 91 ILE A CA 1
ATOM 713 C C . ILE A 1 91 ? -8.603 6.307 18.878 1.00 98.75 91 ILE A C 1
ATOM 715 O O . ILE A 1 91 ? -9.007 6.157 20.029 1.00 98.75 91 ILE A O 1
ATOM 719 N N . ALA A 1 92 ? -7.297 6.365 18.603 1.00 98.56 92 ALA A N 1
ATOM 720 C CA . ALA A 1 92 ? -6.230 6.172 19.589 1.00 98.56 92 ALA A CA 1
ATOM 721 C C . ALA A 1 92 ? -6.263 7.207 20.727 1.00 98.56 92 ALA A C 1
ATOM 723 O O . ALA A 1 92 ? -5.926 6.889 21.867 1.00 98.56 92 ALA A O 1
ATOM 724 N N . ALA A 1 93 ? -6.737 8.425 20.454 1.00 98.56 93 ALA A N 1
ATOM 725 C CA . ALA A 1 93 ? -6.931 9.455 21.471 1.00 98.56 93 ALA A CA 1
ATOM 726 C C . ALA A 1 93 ? -7.972 9.076 22.546 1.00 98.56 93 ALA A C 1
ATOM 728 O O . ALA A 1 93 ? -7.919 9.610 23.654 1.00 98.56 93 ALA A O 1
ATOM 729 N N . GLN A 1 94 ? -8.904 8.161 22.249 1.00 98.50 94 GLN A N 1
ATOM 730 C CA . GLN A 1 94 ? -9.958 7.739 23.181 1.00 98.50 94 GLN A CA 1
ATOM 731 C C . GLN A 1 94 ? -9.506 6.619 24.128 1.00 98.50 94 GLN A C 1
ATOM 733 O O . GLN A 1 94 ? -10.036 6.500 25.232 1.00 98.50 94 GLN A O 1
ATOM 738 N N . SER A 1 95 ? -8.527 5.797 23.734 1.00 98.00 95 SER A N 1
ATOM 739 C CA . SER A 1 95 ? -7.974 4.751 24.599 1.00 98.00 95 SER A CA 1
ATOM 740 C C . SER A 1 95 ? -6.543 4.373 24.211 1.00 98.00 95 SER A C 1
ATOM 742 O O . SER A 1 95 ? -6.293 4.072 23.043 1.00 98.00 95 SER A O 1
ATOM 744 N N . PRO A 1 96 ? -5.613 4.240 25.178 1.00 96.56 96 PRO A N 1
ATOM 745 C CA . PRO A 1 96 ? -4.264 3.750 24.896 1.00 96.56 96 PRO A CA 1
ATOM 746 C C . PRO A 1 96 ? -4.234 2.288 24.417 1.00 96.56 96 PRO A C 1
ATOM 748 O O . PRO A 1 96 ? -3.222 1.851 23.876 1.00 96.56 96 PRO A O 1
ATOM 751 N N . GLU A 1 97 ? -5.317 1.522 24.606 1.00 97.50 97 GLU A N 1
ATOM 752 C CA . GLU A 1 97 ? -5.452 0.158 24.074 1.00 97.50 9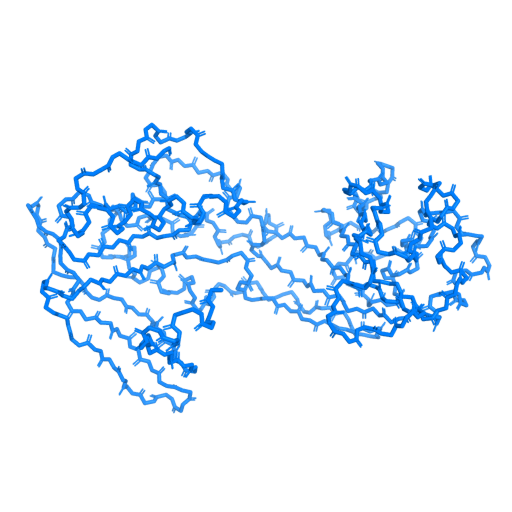7 GLU A CA 1
ATOM 753 C C . GLU A 1 97 ? -5.712 0.132 22.560 1.00 97.50 97 GLU A C 1
ATOM 755 O O . GLU A 1 97 ? -5.614 -0.927 21.940 1.00 97.50 97 GLU A O 1
ATOM 760 N N . PHE A 1 98 ? -6.031 1.279 21.951 1.00 98.50 98 PHE A N 1
ATOM 761 C CA . PHE A 1 98 ? -6.318 1.390 20.519 1.00 98.50 98 PHE A CA 1
ATOM 762 C C . PHE A 1 98 ? -5.074 1.684 19.664 1.00 98.50 98 PHE A C 1
ATOM 764 O O . PHE A 1 98 ? -5.178 1.941 18.464 1.00 98.50 98 PHE A O 1
ATOM 771 N N . GLY A 1 99 ? -3.884 1.569 20.258 1.00 98.31 99 GLY A N 1
ATOM 772 C CA . GLY A 1 99 ? -2.597 1.672 19.578 1.00 98.31 99 GLY A CA 1
ATOM 773 C C . GLY A 1 99 ? -2.015 3.084 19.542 1.00 98.31 99 GLY A C 1
ATOM 774 O O . GLY A 1 99 ? -2.510 4.008 20.182 1.00 98.31 99 GLY A O 1
ATOM 775 N N . ARG A 1 100 ? -0.906 3.225 18.810 1.00 98.62 100 ARG A N 1
ATOM 776 C CA . ARG A 1 100 ? -0.097 4.449 18.699 1.00 98.62 100 ARG A CA 1
ATOM 777 C C . ARG A 1 100 ? 0.252 4.717 17.227 1.00 98.62 100 ARG A C 1
ATOM 779 O O . ARG A 1 100 ? 1.370 4.398 16.811 1.00 98.62 100 ARG A O 1
ATOM 786 N N . PRO A 1 101 ? -0.680 5.253 16.416 1.00 98.44 101 PRO A N 1
ATOM 787 C CA . PRO A 1 101 ? -0.478 5.465 14.976 1.00 98.44 101 PRO A CA 1
ATOM 788 C C . PRO A 1 101 ? 0.794 6.255 14.642 1.00 98.44 101 PRO A C 1
ATOM 790 O O . PRO A 1 101 ? 1.449 5.992 13.634 1.00 98.44 101 PRO A O 1
ATOM 793 N N . GLU A 1 102 ? 1.205 7.176 15.514 1.00 97.94 102 GLU A N 1
ATOM 794 C CA . GLU A 1 102 ? 2.389 8.019 15.350 1.00 97.94 102 GLU A CA 1
ATOM 795 C C . GLU A 1 102 ? 3.685 7.212 15.212 1.00 97.94 102 GLU A C 1
ATOM 797 O O . GLU A 1 102 ? 4.644 7.695 14.611 1.00 97.94 102 GLU A O 1
ATOM 802 N N . LYS A 1 103 ? 3.730 5.976 15.720 1.00 98.19 103 LYS A N 1
ATOM 803 C CA . LYS A 1 103 ? 4.881 5.078 15.544 1.00 98.19 103 LYS A CA 1
ATOM 804 C C . LYS A 1 103 ? 5.078 4.644 14.096 1.00 98.19 103 LYS A C 1
ATOM 806 O O . LYS A 1 103 ? 6.195 4.310 13.715 1.00 98.19 103 LYS A O 1
ATOM 811 N N . PHE A 1 104 ? 4.012 4.678 13.306 1.00 98.50 104 PHE A N 1
ATOM 812 C CA . PHE A 1 104 ? 3.980 4.154 11.949 1.00 98.50 104 PHE A CA 1
ATOM 813 C C . PHE A 1 104 ? 3.912 5.263 10.893 1.00 98.50 104 PHE A C 1
ATOM 815 O O . PHE A 1 104 ? 4.418 5.062 9.794 1.00 98.50 104 PHE A O 1
ATOM 822 N N . CYS A 1 105 ? 3.334 6.429 11.211 1.00 97.81 105 CYS A N 1
ATOM 823 C CA . CYS A 1 105 ? 3.047 7.472 10.214 1.00 97.81 105 CYS A CA 1
ATOM 824 C C . CYS A 1 105 ? 3.698 8.846 10.469 1.00 97.81 105 CYS A C 1
ATOM 826 O O . CYS A 1 105 ? 3.348 9.803 9.785 1.00 97.81 105 CYS A O 1
ATOM 828 N N . SER A 1 106 ? 4.573 9.001 11.472 1.00 96.25 106 SER A N 1
ATOM 829 C CA . SER A 1 106 ? 5.165 10.322 11.786 1.00 96.25 106 SER A CA 1
ATOM 830 C C . SER A 1 106 ? 6.430 10.659 11.001 1.00 96.25 106 SER A C 1
ATOM 832 O O . SER A 1 106 ? 6.816 11.822 10.970 1.00 96.25 106 SER A O 1
ATOM 834 N N . ASP A 1 107 ? 7.094 9.663 10.411 1.00 97.06 107 ASP A N 1
ATOM 835 C CA . ASP A 1 107 ? 8.376 9.843 9.719 1.00 97.06 107 ASP A CA 1
ATOM 836 C C . ASP A 1 107 ? 8.349 9.162 8.335 1.00 97.06 107 ASP A C 1
ATOM 838 O O . ASP A 1 107 ? 8.848 8.039 8.179 1.00 97.06 107 ASP A O 1
ATOM 842 N N . PRO A 1 108 ? 7.718 9.803 7.329 1.00 96.69 108 PRO A N 1
ATOM 843 C CA . PRO A 1 108 ? 7.653 9.291 5.960 1.00 96.69 108 PRO A CA 1
ATOM 844 C C . PRO A 1 108 ? 9.025 9.026 5.345 1.00 96.69 108 PRO A C 1
ATOM 846 O O . PRO A 1 108 ? 9.169 8.080 4.582 1.00 96.69 108 PRO A O 1
ATOM 849 N N . GLU A 1 109 ? 10.064 9.781 5.719 1.00 97.00 109 GLU A N 1
ATOM 850 C CA . GLU A 1 109 ? 11.441 9.567 5.237 1.00 97.00 109 GLU A CA 1
ATOM 851 C C . GLU A 1 109 ? 11.976 8.169 5.586 1.00 97.00 109 GLU A C 1
ATOM 853 O O . GLU A 1 109 ? 12.815 7.629 4.874 1.00 97.00 109 GLU A O 1
ATOM 858 N N . LYS A 1 110 ? 11.455 7.537 6.646 1.00 97.19 110 LYS A N 1
ATOM 859 C CA . LYS A 1 110 ? 11.831 6.174 7.062 1.00 97.19 110 LYS A CA 1
ATOM 860 C C . LYS A 1 110 ? 10.831 5.094 6.665 1.00 97.19 110 LYS A C 1
ATOM 862 O O . LYS A 1 110 ? 11.084 3.920 6.927 1.00 97.19 110 LYS A O 1
ATOM 867 N N . SER A 1 111 ? 9.696 5.478 6.085 1.00 97.56 111 SER A N 1
ATOM 868 C CA . SER A 1 111 ? 8.584 4.569 5.789 1.00 97.56 111 SER A CA 1
ATOM 869 C C . SER A 1 111 ? 8.169 4.551 4.312 1.00 97.56 111 SER A C 1
ATOM 871 O O . SER A 1 111 ? 7.087 4.067 3.972 1.00 97.56 111 SER A O 1
ATOM 873 N N . ASN A 1 112 ? 9.054 5.008 3.424 1.00 97.69 112 ASN A N 1
ATOM 874 C CA . ASN A 1 112 ? 8.805 5.100 1.991 1.00 97.69 112 ASN A CA 1
ATOM 875 C C . ASN A 1 112 ? 9.712 4.185 1.149 1.00 97.69 112 ASN A C 1
ATOM 877 O O . ASN A 1 112 ? 10.742 3.690 1.607 1.00 97.69 112 ASN A O 1
ATOM 881 N N . TRP A 1 113 ? 9.295 3.991 -0.098 1.00 96.00 113 TRP A N 1
ATOM 882 C CA . TRP A 1 113 ? 10.112 3.664 -1.267 1.00 96.00 113 TRP A CA 1
ATOM 883 C C . TRP A 1 113 ? 9.291 3.996 -2.516 1.00 96.00 113 TRP A C 1
ATOM 885 O O . TRP A 1 113 ? 8.071 4.178 -2.431 1.00 96.00 113 TRP A O 1
ATOM 895 N N . GLU A 1 114 ? 9.942 4.056 -3.675 1.00 97.94 114 GLU A N 1
ATOM 896 C CA . GLU A 1 114 ? 9.264 4.357 -4.934 1.00 97.94 114 GLU A CA 1
ATOM 897 C C . GLU A 1 114 ? 9.162 3.132 -5.834 1.00 97.94 114 GLU A C 1
ATOM 899 O O . GLU A 1 114 ? 10.135 2.399 -6.040 1.00 97.94 114 GLU A O 1
ATOM 904 N N . SER A 1 115 ? 7.964 2.928 -6.380 1.00 98.50 115 SER A N 1
ATOM 905 C CA . SER A 1 115 ? 7.715 1.960 -7.445 1.00 98.50 115 SER A CA 1
ATOM 906 C C . SER A 1 115 ? 7.558 2.669 -8.781 1.00 98.50 115 SER A C 1
ATOM 908 O O . SER A 1 115 ? 7.106 3.804 -8.845 1.00 98.50 115 SER A O 1
ATOM 910 N N . CYS A 1 116 ? 7.808 1.953 -9.867 1.00 98.81 116 CYS A N 1
ATOM 911 C CA . CYS A 1 116 ? 7.441 2.376 -11.206 1.00 98.81 116 CYS A CA 1
ATOM 912 C C . CYS A 1 116 ? 6.935 1.173 -12.001 1.00 98.81 116 CYS A C 1
ATOM 914 O O . CYS A 1 116 ? 7.546 0.101 -11.996 1.00 98.81 116 CYS A O 1
ATOM 916 N N . THR A 1 117 ? 5.800 1.340 -12.675 1.00 98.88 117 THR A N 1
ATOM 917 C CA . THR A 1 117 ? 5.319 0.355 -13.648 1.00 98.88 117 THR A CA 1
ATOM 918 C C . THR A 1 117 ? 5.750 0.803 -15.033 1.00 98.88 117 THR A C 1
ATOM 920 O O . THR A 1 117 ? 5.241 1.801 -15.534 1.00 98.88 117 THR A O 1
ATOM 923 N N . VAL A 1 118 ? 6.673 0.062 -15.642 1.00 98.81 118 VAL A N 1
ATOM 924 C CA . VAL A 1 118 ? 7.178 0.304 -16.995 1.00 98.81 118 VAL A CA 1
ATOM 925 C C . VAL A 1 118 ? 6.500 -0.670 -17.953 1.00 98.81 118 VAL A C 1
ATOM 927 O O . VAL A 1 118 ? 6.602 -1.884 -17.786 1.00 98.81 118 VAL A O 1
ATOM 930 N N . THR A 1 119 ? 5.818 -0.159 -18.969 1.00 98.81 119 THR A N 1
ATOM 931 C CA . THR A 1 119 ? 5.230 -0.954 -20.049 1.00 98.81 119 THR A CA 1
ATOM 932 C C . THR A 1 119 ? 6.113 -0.828 -21.281 1.00 98.81 119 THR A C 1
ATOM 934 O O . THR A 1 119 ? 6.278 0.262 -21.815 1.00 98.81 119 THR A O 1
ATOM 937 N N . CYS A 1 120 ? 6.702 -1.938 -21.722 1.00 98.56 120 CYS A N 1
ATOM 938 C CA . CYS A 1 120 ? 7.452 -2.007 -22.977 1.00 98.56 120 CYS A CA 1
ATOM 939 C C . CYS A 1 120 ? 6.468 -2.279 -24.118 1.00 98.56 120 CYS A C 1
ATOM 941 O O . CYS A 1 120 ? 5.731 -3.258 -24.016 1.00 98.56 120 CYS A O 1
ATOM 943 N N . HIS A 1 121 ? 6.476 -1.472 -25.183 1.00 98.12 121 HIS A N 1
ATOM 944 C CA . HIS A 1 121 ? 5.495 -1.580 -26.279 1.00 98.12 121 HIS A CA 1
ATOM 945 C C . HIS A 1 121 ? 5.968 -2.391 -27.491 1.00 98.12 121 HIS A C 1
ATOM 947 O O . HIS A 1 121 ? 5.212 -2.624 -28.437 1.00 98.12 121 HIS A O 1
ATOM 953 N N . ASP A 1 122 ? 7.227 -2.822 -27.482 1.00 94.69 122 ASP A N 1
ATOM 954 C CA . ASP A 1 122 ? 7.784 -3.715 -28.487 1.00 94.69 122 ASP A CA 1
ATOM 955 C C . ASP A 1 122 ? 8.820 -4.671 -27.884 1.00 94.69 122 ASP A C 1
ATOM 957 O O . ASP A 1 122 ? 9.118 -4.648 -26.692 1.00 94.69 122 ASP A O 1
ATOM 961 N N . GLU A 1 123 ? 9.370 -5.547 -28.724 1.00 96.44 123 GLU A N 1
ATOM 962 C CA . GLU A 1 123 ? 10.260 -6.631 -28.315 1.00 96.44 123 GLU A CA 1
ATOM 963 C C . GLU A 1 123 ? 11.701 -6.219 -27.974 1.00 96.44 123 GLU A C 1
ATOM 965 O O . GLU A 1 123 ? 12.455 -7.058 -27.475 1.00 96.44 123 GLU A O 1
ATOM 970 N N . ARG A 1 124 ? 12.122 -4.974 -28.228 1.00 97.44 124 ARG A N 1
ATOM 971 C CA . ARG A 1 124 ? 13.528 -4.565 -28.077 1.00 97.44 124 ARG A CA 1
ATOM 972 C C . ARG A 1 124 ? 14.006 -4.688 -26.632 1.00 97.44 124 ARG A C 1
ATOM 974 O O . ARG A 1 124 ? 14.995 -5.375 -26.387 1.00 97.44 124 ARG A O 1
ATOM 981 N N . VAL A 1 125 ? 13.283 -4.109 -25.671 1.00 97.94 125 VAL A N 1
ATOM 982 C CA . VAL A 1 125 ? 13.588 -4.246 -24.233 1.00 97.94 125 VAL A CA 1
ATOM 983 C C . VAL A 1 125 ? 13.326 -5.677 -23.717 1.00 97.94 125 VAL A C 1
ATOM 985 O O . VAL A 1 125 ? 14.214 -6.251 -23.077 1.00 97.94 125 VAL A O 1
ATOM 988 N N . PRO A 1 126 ? 12.186 -6.329 -24.036 1.00 97.88 126 PRO A N 1
ATOM 989 C CA . PRO A 1 126 ? 11.930 -7.736 -23.720 1.00 97.88 126 PRO A CA 1
ATOM 990 C C . PRO A 1 126 ? 13.045 -8.719 -24.099 1.00 97.88 126 PRO A C 1
ATOM 992 O O . PRO A 1 126 ? 13.277 -9.670 -23.352 1.00 97.88 126 PRO A O 1
ATOM 995 N N . LYS A 1 127 ? 13.789 -8.493 -25.191 1.00 97.75 127 LYS A N 1
ATOM 996 C CA . LYS A 1 127 ? 14.942 -9.337 -25.563 1.00 97.75 127 LYS A CA 1
ATOM 997 C C . LYS A 1 127 ? 16.050 -9.337 -24.505 1.00 97.75 127 LYS A C 1
ATOM 999 O O . LYS A 1 127 ? 16.635 -10.390 -24.252 1.00 97.75 127 LYS A O 1
ATOM 1004 N N . TYR A 1 128 ? 16.311 -8.209 -23.839 1.00 98.19 128 TYR A N 1
ATOM 1005 C CA . TYR A 1 128 ? 17.264 -8.150 -22.720 1.00 98.19 128 TYR A CA 1
ATOM 1006 C C . TYR A 1 128 ? 16.738 -8.920 -21.503 1.00 98.19 128 TYR A C 1
ATOM 1008 O O . TYR A 1 128 ? 17.475 -9.680 -20.871 1.00 98.19 128 TYR A O 1
ATOM 1016 N N . ILE A 1 129 ? 15.440 -8.791 -21.207 1.00 97.00 129 ILE A N 1
ATOM 1017 C CA . ILE A 1 129 ? 14.779 -9.527 -20.119 1.00 97.00 129 ILE A CA 1
ATOM 1018 C C . ILE A 1 129 ? 14.874 -11.039 -20.360 1.00 97.00 129 ILE A C 1
ATOM 1020 O O . ILE A 1 129 ? 15.246 -11.790 -19.454 1.00 97.00 129 ILE A O 1
ATOM 1024 N N . GLU A 1 130 ? 14.586 -11.500 -21.576 1.00 97.62 130 GLU A N 1
ATOM 1025 C CA . GLU A 1 130 ? 14.701 -12.909 -21.959 1.00 97.62 130 GLU A CA 1
ATOM 1026 C C . GLU A 1 130 ? 16.158 -13.390 -21.918 1.00 97.62 130 GLU A C 1
ATOM 1028 O O . GLU A 1 130 ? 16.437 -14.479 -21.408 1.00 97.62 130 GLU A O 1
ATOM 1033 N N . ALA A 1 131 ? 17.115 -12.566 -22.354 1.00 97.62 131 ALA A N 1
ATOM 1034 C CA . ALA A 1 131 ? 18.535 -12.889 -22.270 1.00 97.62 131 ALA A CA 1
ATOM 1035 C C . ALA A 1 131 ? 19.010 -13.093 -20.821 1.00 97.62 131 ALA A C 1
ATOM 1037 O O . ALA A 1 131 ? 19.850 -13.964 -20.582 1.00 97.62 131 ALA A O 1
ATOM 1038 N N . ILE A 1 132 ? 18.464 -12.355 -19.851 1.00 96.75 132 ILE A N 1
ATOM 1039 C CA . ILE A 1 132 ? 18.782 -12.508 -18.421 1.00 96.75 132 ILE A CA 1
ATOM 1040 C C . ILE A 1 132 ? 18.046 -13.711 -17.819 1.00 96.75 132 ILE A C 1
ATOM 1042 O O . ILE A 1 132 ? 18.662 -14.575 -17.197 1.00 96.75 132 ILE A O 1
ATOM 1046 N N . THR A 1 133 ? 16.729 -13.787 -18.008 1.00 96.38 133 THR A N 1
ATOM 1047 C CA . THR A 1 133 ? 15.855 -14.768 -17.335 1.00 96.38 133 THR A CA 1
ATOM 1048 C C . THR A 1 133 ? 15.841 -16.144 -18.001 1.00 96.38 133 THR A C 1
ATOM 1050 O O . THR A 1 133 ? 15.394 -17.118 -17.392 1.00 96.38 133 THR A O 1
ATOM 1053 N N . LYS A 1 134 ? 16.326 -16.234 -19.247 1.00 97.06 134 LYS A N 1
ATOM 1054 C CA . LYS A 1 134 ? 16.253 -17.412 -20.131 1.00 97.06 134 LYS A CA 1
ATOM 1055 C C . LYS A 1 134 ? 14.820 -17.874 -20.409 1.00 97.06 134 LYS A C 1
ATOM 1057 O O . LYS A 1 134 ? 14.589 -19.048 -20.699 1.00 97.06 134 LYS A O 1
ATOM 1062 N N . ARG A 1 135 ? 13.851 -16.966 -20.279 1.00 97.38 135 ARG A N 1
ATOM 1063 C CA . ARG A 1 135 ? 12.424 -17.225 -20.476 1.00 97.38 135 ARG A CA 1
ATOM 1064 C C . ARG A 1 135 ? 11.810 -16.064 -21.235 1.00 97.38 135 ARG A C 1
ATOM 1066 O O . ARG A 1 135 ? 11.989 -14.912 -20.849 1.00 97.38 135 ARG A O 1
ATOM 1073 N N . SER A 1 136 ? 11.059 -16.383 -22.281 1.00 96.75 136 SER A N 1
ATOM 1074 C CA . SER A 1 136 ? 10.302 -15.367 -22.997 1.00 96.75 136 SER A CA 1
ATOM 1075 C C . SER A 1 136 ? 9.246 -14.752 -22.071 1.00 96.75 136 SER A C 1
ATOM 1077 O O . SER A 1 136 ? 8.555 -15.502 -21.369 1.00 96.75 136 SER A O 1
ATOM 1079 N N . PRO A 1 137 ? 9.098 -13.414 -22.047 1.00 96.75 137 PRO A N 1
ATOM 1080 C CA . PRO A 1 137 ? 8.002 -12.773 -21.332 1.00 96.75 137 PRO A CA 1
ATOM 1081 C C . PRO A 1 137 ? 6.643 -13.044 -21.988 1.00 96.75 137 PRO A C 1
ATOM 1083 O O . PRO A 1 137 ? 5.613 -12.886 -21.339 1.00 96.75 137 PRO A O 1
ATOM 1086 N N . TYR A 1 138 ? 6.635 -13.507 -23.240 1.00 95.94 138 TYR A N 1
ATOM 1087 C CA . TYR A 1 138 ? 5.432 -13.844 -23.987 1.00 95.94 138 TYR A CA 1
ATOM 1088 C C . TYR A 1 138 ? 4.955 -15.279 -23.700 1.00 95.94 138 TYR A C 1
ATOM 1090 O O . TYR A 1 138 ? 5.739 -16.193 -23.435 1.00 95.94 138 TYR A O 1
ATOM 1098 N N . GLY A 1 139 ? 3.637 -15.498 -23.777 1.00 91.19 139 GLY A N 1
ATOM 1099 C CA . GLY A 1 139 ? 3.028 -16.831 -23.669 1.00 91.19 139 GLY A CA 1
ATOM 1100 C C . GLY A 1 139 ? 2.538 -17.243 -22.274 1.00 91.19 139 GLY A C 1
ATOM 1101 O O . GLY A 1 139 ? 2.336 -18.436 -22.034 1.00 91.19 139 GLY A O 1
ATOM 1102 N N . GLY A 1 140 ? 2.342 -16.299 -21.344 1.00 94.25 140 GLY A N 1
ATOM 1103 C CA . GLY A 1 140 ? 1.598 -16.543 -20.094 1.00 94.25 140 GLY A CA 1
ATOM 1104 C C . GLY A 1 140 ? 2.316 -17.362 -19.023 1.00 94.25 140 GLY A C 1
ATOM 1105 O O . GLY A 1 140 ? 1.707 -17.759 -18.027 1.00 94.25 140 GLY A O 1
ATOM 1106 N N . LYS A 1 141 ? 3.608 -17.644 -19.202 1.00 96.31 141 LYS A N 1
ATOM 1107 C CA . LYS A 1 141 ? 4.406 -18.445 -18.264 1.00 96.31 141 LYS A CA 1
ATOM 1108 C C . LYS A 1 141 ? 5.213 -17.563 -17.317 1.00 96.31 141 LYS A C 1
ATOM 1110 O O . LYS A 1 141 ? 5.223 -16.342 -17.408 1.00 96.31 141 LYS A O 1
ATOM 1115 N N . VAL A 1 142 ? 5.840 -18.208 -16.336 1.00 97.56 142 VAL A N 1
ATOM 1116 C CA . VAL A 1 142 ? 6.730 -17.535 -15.383 1.00 97.56 142 VAL A CA 1
ATOM 1117 C C . VAL A 1 142 ? 7.890 -16.890 -16.142 1.00 97.56 142 VAL A C 1
ATOM 1119 O O . VAL A 1 142 ? 8.526 -17.572 -16.941 1.00 97.56 142 VAL A O 1
ATOM 1122 N N . VAL A 1 143 ? 8.194 -15.627 -15.834 1.00 98.06 143 VAL A N 1
ATOM 1123 C CA . VAL A 1 143 ? 9.333 -14.894 -16.407 1.00 98.06 143 VAL A CA 1
ATOM 1124 C C . VAL A 1 143 ? 10.456 -14.820 -15.371 1.00 98.06 143 VAL A C 1
ATOM 1126 O O . VAL A 1 143 ? 11.261 -15.749 -15.288 1.00 98.06 143 VAL A O 1
ATOM 1129 N N . THR A 1 144 ? 10.465 -13.816 -14.487 1.00 97.88 144 THR A N 1
ATOM 1130 C CA . THR A 1 144 ? 11.512 -13.688 -13.455 1.00 97.88 144 THR A CA 1
ATOM 1131 C C . THR A 1 144 ? 11.327 -14.661 -12.290 1.00 97.88 144 THR A C 1
ATOM 1133 O O . THR A 1 144 ? 12.306 -15.112 -11.707 1.00 97.88 144 THR A O 1
ATOM 1136 N N . GLY A 1 145 ? 10.085 -15.050 -11.975 1.00 96.69 145 GLY A N 1
ATOM 1137 C CA . GLY A 1 145 ? 9.785 -15.940 -10.841 1.00 96.69 145 GLY A CA 1
ATOM 1138 C C . GLY A 1 145 ? 9.899 -15.266 -9.471 1.00 96.69 145 GLY A C 1
ATOM 1139 O O . GLY A 1 145 ? 10.085 -15.951 -8.472 1.00 96.69 145 GLY A O 1
ATOM 1140 N N . GLY A 1 146 ? 9.793 -13.939 -9.438 1.00 96.56 146 GLY A N 1
ATOM 1141 C CA . GLY A 1 146 ? 10.060 -13.101 -8.274 1.00 96.56 146 GLY A CA 1
ATOM 1142 C C . GLY A 1 146 ? 10.905 -11.894 -8.671 1.00 96.56 146 GLY A C 1
ATOM 1143 O O . GLY A 1 146 ? 11.218 -11.706 -9.850 1.00 96.56 146 GLY A O 1
ATOM 1144 N N . ILE A 1 147 ? 11.262 -11.067 -7.694 1.00 97.75 147 ILE A N 1
ATOM 1145 C CA . ILE A 1 147 ? 12.133 -9.920 -7.943 1.00 97.75 147 ILE A CA 1
ATOM 1146 C C . ILE A 1 147 ? 13.559 -10.372 -8.285 1.00 97.75 147 ILE A C 1
ATOM 1148 O O . ILE A 1 147 ? 14.069 -11.349 -7.739 1.00 97.75 147 ILE A O 1
ATOM 1152 N N . VAL A 1 148 ? 14.209 -9.632 -9.179 1.00 97.88 148 VAL A N 1
ATOM 1153 C CA . VAL A 1 148 ? 15.645 -9.708 -9.446 1.00 97.88 148 VAL A CA 1
ATOM 1154 C C . VAL A 1 148 ? 16.246 -8.374 -9.019 1.00 97.88 148 VAL A C 1
ATOM 1156 O O . VAL A 1 148 ? 15.828 -7.322 -9.511 1.00 97.88 148 VAL A O 1
ATOM 1159 N N . SER A 1 149 ? 17.226 -8.410 -8.124 1.00 98.06 149 SER A N 1
ATOM 1160 C CA . SER A 1 149 ? 17.841 -7.215 -7.534 1.00 98.06 149 SER A CA 1
ATOM 1161 C C . SER A 1 149 ? 19.184 -6.897 -8.189 1.00 98.06 149 SER A C 1
ATOM 1163 O O . SER A 1 149 ? 19.983 -7.803 -8.429 1.00 98.06 149 SER A O 1
ATOM 1165 N N . ALA A 1 150 ? 19.424 -5.622 -8.490 1.00 97.50 150 ALA A N 1
ATOM 1166 C CA . ALA A 1 150 ? 20.741 -5.101 -8.847 1.00 97.50 150 ALA A CA 1
ATOM 1167 C C . ALA A 1 150 ? 21.437 -4.671 -7.549 1.00 97.50 150 ALA A C 1
ATOM 1169 O O . ALA A 1 150 ? 21.176 -3.596 -7.014 1.00 97.50 150 ALA A O 1
ATOM 1170 N N . VAL A 1 151 ? 22.243 -5.566 -6.977 1.00 97.25 151 VAL A N 1
ATOM 1171 C CA . VAL A 1 151 ? 22.808 -5.402 -5.621 1.00 97.25 151 VAL A CA 1
ATOM 1172 C C . VAL A 1 151 ? 23.824 -4.265 -5.508 1.00 97.25 151 VAL A C 1
ATOM 1174 O O . VAL A 1 151 ? 24.074 -3.782 -4.410 1.00 97.25 151 VAL A O 1
ATOM 1177 N N . ASP A 1 152 ? 24.412 -3.868 -6.630 1.00 97.56 152 ASP A N 1
ATOM 1178 C CA . ASP A 1 152 ? 25.370 -2.777 -6.783 1.00 97.56 152 ASP A CA 1
ATOM 1179 C C . ASP A 1 152 ? 24.724 -1.475 -7.275 1.00 97.56 152 ASP A C 1
ATOM 1181 O O . ASP A 1 152 ? 25.431 -0.488 -7.456 1.00 97.56 152 ASP A O 1
ATOM 1185 N N . SER A 1 153 ? 23.397 -1.449 -7.451 1.00 98.62 153 SER A N 1
ATOM 1186 C CA . SER A 1 153 ? 22.687 -0.214 -7.778 1.00 98.62 153 SER A CA 1
ATOM 1187 C C . SER A 1 153 ? 22.569 0.700 -6.561 1.00 98.62 153 SER A C 1
ATOM 1189 O O . SER A 1 153 ? 22.218 0.258 -5.462 1.00 98.62 153 SER A O 1
ATOM 1191 N N . SER A 1 154 ? 22.798 1.995 -6.767 1.00 98.56 154 SER A N 1
ATOM 1192 C CA . SER A 1 154 ? 22.749 3.007 -5.712 1.00 98.56 154 SER A CA 1
ATOM 1193 C C . SER A 1 154 ? 21.357 3.102 -5.070 1.00 98.56 154 SER A C 1
ATOM 1195 O O . SER A 1 154 ? 21.255 3.277 -3.860 1.00 98.56 154 SER A O 1
ATOM 1197 N N . TRP A 1 155 ? 20.277 2.884 -5.832 1.00 98.69 155 TRP A N 1
ATOM 1198 C CA . TRP A 1 155 ? 18.898 2.839 -5.310 1.00 98.69 155 TRP A CA 1
ATOM 1199 C C . TRP A 1 155 ? 18.520 1.516 -4.622 1.00 98.69 155 TRP A C 1
ATOM 1201 O O . TRP A 1 155 ? 17.400 1.385 -4.124 1.00 98.69 155 TRP A O 1
ATOM 1211 N N . LEU A 1 156 ? 19.405 0.509 -4.632 1.00 98.31 156 LEU A N 1
ATOM 1212 C CA . LEU A 1 156 ? 19.079 -0.890 -4.332 1.00 98.31 156 LEU A CA 1
ATOM 1213 C C . LEU A 1 156 ? 17.819 -1.340 -5.097 1.00 98.31 156 LEU A C 1
ATOM 1215 O O . LEU A 1 156 ? 16.819 -1.800 -4.537 1.00 98.31 156 LEU A O 1
ATOM 1219 N N . MET A 1 157 ? 17.866 -1.132 -6.410 1.00 98.56 157 MET A N 1
ATOM 1220 C CA . MET A 1 157 ? 16.773 -1.360 -7.334 1.00 98.56 157 MET A CA 1
ATOM 1221 C C . MET A 1 157 ? 16.503 -2.852 -7.520 1.00 98.56 157 MET A C 1
ATOM 1223 O O . MET A 1 157 ? 17.407 -3.669 -7.728 1.00 98.56 157 MET A O 1
ATOM 1227 N N . SER A 1 158 ? 15.225 -3.214 -7.537 1.00 98.56 158 SER A N 1
ATOM 1228 C CA . SER A 1 158 ? 14.786 -4.525 -8.000 1.00 98.56 158 SER A CA 1
ATOM 1229 C C . SER A 1 158 ? 13.669 -4.400 -9.022 1.00 98.56 158 SER A C 1
ATOM 1231 O O . SER A 1 158 ? 12.929 -3.422 -9.054 1.00 98.56 158 SER A O 1
ATOM 1233 N N . ARG A 1 159 ? 13.530 -5.427 -9.860 1.00 98.25 159 ARG A N 1
ATOM 1234 C CA . ARG A 1 159 ? 12.439 -5.529 -10.831 1.00 98.25 159 ARG A CA 1
ATOM 1235 C C . ARG A 1 159 ? 11.815 -6.909 -10.825 1.00 98.25 159 ARG A C 1
ATOM 1237 O O . ARG A 1 159 ? 12.497 -7.888 -10.533 1.00 98.25 159 ARG A O 1
ATOM 1244 N N . THR A 1 160 ? 10.552 -7.012 -11.207 1.00 98.56 160 THR A N 1
ATOM 1245 C CA . THR A 1 160 ? 9.897 -8.291 -11.491 1.00 98.56 160 THR A CA 1
ATOM 1246 C C . THR A 1 160 ? 9.073 -8.201 -12.763 1.00 98.56 160 THR A C 1
ATOM 1248 O O . THR A 1 160 ? 8.475 -7.171 -13.073 1.00 98.56 160 THR A O 1
ATOM 1251 N N . ILE A 1 161 ? 9.033 -9.317 -13.483 1.00 98.38 161 ILE A N 1
ATOM 1252 C CA . ILE A 1 161 ? 8.122 -9.534 -14.593 1.00 98.38 161 ILE A CA 1
ATOM 1253 C C . ILE A 1 161 ? 7.333 -10.789 -14.236 1.00 98.38 161 ILE A C 1
ATOM 1255 O O . ILE A 1 161 ? 7.858 -11.906 -14.196 1.00 98.38 161 ILE A O 1
ATOM 1259 N N . ASN A 1 162 ? 6.059 -10.588 -13.917 1.00 98.06 162 ASN A N 1
ATOM 1260 C CA . ASN A 1 162 ? 5.128 -11.680 -13.670 1.00 98.06 162 ASN A CA 1
ATOM 1261 C C . ASN A 1 162 ? 4.652 -12.292 -14.998 1.00 98.06 162 ASN A C 1
ATOM 1263 O O . ASN A 1 162 ? 5.114 -11.919 -16.076 1.00 98.06 162 ASN A O 1
ATOM 1267 N N . ARG A 1 163 ? 3.741 -13.268 -14.921 1.00 97.69 163 ARG A N 1
ATOM 1268 C CA . ARG A 1 163 ? 3.127 -13.881 -16.108 1.00 97.69 163 ARG A CA 1
ATOM 1269 C C . ARG A 1 163 ? 2.401 -12.800 -16.922 1.00 97.69 163 ARG A C 1
ATOM 1271 O O . ARG A 1 163 ? 1.594 -12.079 -16.351 1.00 97.69 163 ARG A O 1
ATOM 1278 N N . GLN A 1 164 ? 2.673 -12.711 -18.224 1.00 97.38 164 GLN A N 1
ATOM 1279 C CA . GLN A 1 164 ? 2.063 -11.709 -19.112 1.00 97.38 164 GLN A CA 1
ATOM 1280 C C . GLN A 1 164 ? 0.942 -12.314 -19.981 1.00 97.38 164 GLN A C 1
ATOM 1282 O O . GLN A 1 164 ? 1.070 -13.453 -20.428 1.00 97.38 164 GLN A O 1
ATOM 1287 N N . GLY A 1 165 ? -0.139 -11.597 -20.302 1.00 95.69 165 GLY A N 1
ATOM 1288 C CA . GLY A 1 165 ? -0.490 -10.257 -19.814 1.00 95.69 165 GLY A CA 1
ATOM 1289 C C . GLY A 1 165 ? -0.912 -10.262 -18.342 1.00 95.69 165 GLY A C 1
ATOM 1290 O O . GLY A 1 165 ? -1.638 -11.152 -17.900 1.00 95.69 165 GLY A O 1
ATOM 1291 N N . GLN A 1 166 ? -0.433 -9.280 -17.579 1.00 96.94 166 GLN A N 1
ATOM 1292 C CA . GLN A 1 166 ? -0.760 -9.125 -16.160 1.00 96.94 166 GLN A CA 1
ATOM 1293 C C . GLN A 1 166 ? -2.173 -8.547 -15.975 1.00 96.94 166 GLN A C 1
ATOM 1295 O O . GLN A 1 166 ? -2.840 -8.844 -14.980 1.00 96.94 166 GLN A O 1
ATOM 1300 N N . TYR A 1 167 ? -2.638 -7.745 -16.937 1.00 96.94 167 TYR A N 1
ATOM 1301 C CA . TYR A 1 167 ? -3.963 -7.129 -16.935 1.00 96.94 167 TYR A CA 1
ATOM 1302 C C . TYR A 1 167 ? -4.880 -7.758 -17.988 1.00 96.94 167 TYR A C 1
ATOM 1304 O O . TYR A 1 167 ? -4.459 -8.082 -19.100 1.00 96.94 167 TYR A O 1
ATOM 1312 N N . ILE A 1 168 ? -6.168 -7.894 -17.658 1.00 94.88 168 ILE A N 1
ATOM 1313 C CA . ILE A 1 168 ? -7.187 -8.318 -18.627 1.00 94.88 168 ILE A CA 1
ATOM 1314 C C . ILE A 1 168 ? -7.293 -7.240 -19.711 1.00 94.88 168 ILE A C 1
ATOM 1316 O O . ILE A 1 168 ? -7.579 -6.087 -19.402 1.00 94.88 168 ILE A O 1
ATOM 1320 N N . GLY A 1 169 ? -7.082 -7.624 -20.972 1.00 95.69 169 GLY A N 1
ATOM 1321 C CA . GLY A 1 169 ? -7.106 -6.698 -22.109 1.00 95.69 169 GLY A CA 1
ATOM 1322 C C . GLY A 1 169 ? -5.785 -5.966 -22.373 1.00 95.69 169 GLY A C 1
ATOM 1323 O O . GLY A 1 169 ? -5.765 -5.086 -23.229 1.00 95.69 169 GLY A O 1
ATOM 1324 N N . GLN A 1 170 ? -4.695 -6.323 -21.681 1.00 96.75 170 GLN A N 1
ATOM 1325 C CA . GLN A 1 170 ? -3.348 -5.864 -22.035 1.00 96.75 170 GLN A CA 1
ATOM 1326 C C . GLN A 1 170 ? -3.014 -6.267 -23.488 1.00 96.75 170 GLN A C 1
ATOM 1328 O O . GLN A 1 170 ? -3.248 -7.429 -23.840 1.00 96.75 170 GLN A O 1
ATOM 1333 N N . PRO A 1 171 ? -2.476 -5.357 -24.326 1.00 96.75 171 PRO A N 1
ATOM 1334 C CA . PRO A 1 171 ? -2.032 -5.694 -25.679 1.00 96.75 171 PRO A CA 1
ATOM 1335 C C . PRO A 1 171 ? -1.016 -6.843 -25.690 1.00 96.75 171 PRO A C 1
ATOM 1337 O O . PRO A 1 171 ? -0.147 -6.915 -24.827 1.00 96.75 171 PRO A O 1
ATOM 1340 N N . GLU A 1 172 ? -1.095 -7.736 -26.682 1.00 92.75 172 GLU A N 1
ATOM 1341 C CA . GLU A 1 172 ? -0.253 -8.949 -26.732 1.00 92.75 172 GLU A CA 1
ATOM 1342 C C . GLU A 1 172 ? 1.251 -8.656 -26.835 1.00 92.75 172 GLU A C 1
ATOM 1344 O O . GLU A 1 172 ? 2.063 -9.444 -26.350 1.00 92.75 172 GLU A O 1
ATOM 1349 N N . ASN A 1 173 ? 1.611 -7.526 -27.451 1.00 94.56 173 ASN A N 1
ATOM 1350 C CA . ASN A 1 173 ? 2.999 -7.091 -27.606 1.00 94.56 173 ASN A CA 1
ATOM 1351 C C . ASN A 1 173 ? 3.521 -6.311 -26.391 1.00 94.56 173 ASN A C 1
ATOM 1353 O O . ASN A 1 173 ? 4.728 -6.110 -26.289 1.00 94.56 173 ASN A O 1
ATOM 1357 N N . ASP A 1 174 ? 2.639 -5.889 -25.481 1.00 98.00 174 ASP A N 1
ATOM 1358 C CA . ASP A 1 174 ? 3.049 -5.127 -24.309 1.00 98.00 174 ASP A CA 1
ATOM 1359 C C . ASP A 1 174 ? 3.590 -6.065 -23.227 1.00 98.00 174 ASP A C 1
ATOM 1361 O O . ASP A 1 174 ? 2.962 -7.067 -22.868 1.00 98.00 174 ASP A O 1
ATOM 1365 N N . VAL A 1 175 ? 4.722 -5.695 -22.630 1.00 98.50 175 VAL A N 1
ATOM 1366 C CA . VAL A 1 175 ? 5.280 -6.367 -21.449 1.00 98.50 175 VAL A CA 1
ATOM 1367 C C . VAL A 1 175 ? 5.320 -5.388 -20.287 1.00 98.50 175 VAL A C 1
ATOM 1369 O O . VAL A 1 175 ? 6.005 -4.369 -20.343 1.00 98.50 175 VAL A O 1
ATOM 1372 N N . VAL A 1 176 ? 4.617 -5.725 -19.206 1.00 98.56 176 VAL A N 1
ATOM 1373 C CA . VAL A 1 176 ? 4.570 -4.917 -17.985 1.00 98.56 176 VAL A CA 1
ATOM 1374 C C . VAL A 1 176 ? 5.661 -5.372 -17.028 1.00 98.56 176 VAL A C 1
ATOM 1376 O O . VAL A 1 176 ? 5.675 -6.516 -16.557 1.00 98.56 176 VAL A O 1
ATOM 1379 N N . VAL A 1 177 ? 6.549 -4.442 -16.711 1.00 98.69 177 VAL A N 1
ATOM 1380 C CA . VAL A 1 177 ? 7.648 -4.581 -15.766 1.00 98.69 177 VAL A CA 1
ATOM 1381 C C . VAL A 1 177 ? 7.341 -3.732 -14.547 1.00 98.69 177 VAL A C 1
ATOM 1383 O O . VAL A 1 177 ? 6.993 -2.560 -14.654 1.00 98.69 177 VAL A O 1
ATOM 1386 N N . TRP A 1 178 ? 7.494 -4.321 -13.370 1.00 98.88 178 TRP A N 1
ATOM 1387 C CA . TRP A 1 178 ? 7.405 -3.577 -12.126 1.00 98.88 178 TRP A CA 1
ATOM 1388 C C . TRP A 1 178 ? 8.802 -3.394 -11.546 1.00 98.88 178 TRP A C 1
ATOM 1390 O O . TRP A 1 178 ? 9.522 -4.377 -11.351 1.00 98.88 178 TRP A O 1
ATOM 1400 N N . VAL A 1 179 ? 9.183 -2.144 -11.308 1.00 98.62 179 VAL A N 1
ATOM 1401 C CA . VAL A 1 179 ? 10.495 -1.718 -10.812 1.00 98.62 179 VAL A CA 1
ATOM 1402 C C . VAL A 1 179 ? 10.306 -1.007 -9.481 1.00 98.62 179 VAL A C 1
ATOM 1404 O O . VAL A 1 179 ? 9.300 -0.331 -9.279 1.00 98.62 179 VAL A O 1
ATOM 1407 N N . TYR A 1 180 ? 11.276 -1.133 -8.582 1.00 98.56 180 TYR A N 1
ATOM 1408 C CA . TYR A 1 180 ? 11.322 -0.312 -7.385 1.00 98.56 180 TYR A CA 1
ATOM 1409 C C . TYR A 1 180 ? 12.730 -0.045 -6.879 1.00 98.56 180 TYR A C 1
ATOM 1411 O O . TYR A 1 180 ? 13.613 -0.877 -7.090 1.00 98.56 180 TYR A O 1
ATOM 1419 N N . GLY A 1 181 ? 12.919 1.081 -6.191 1.00 98.38 181 GLY A N 1
ATOM 1420 C CA . GLY A 1 181 ? 14.154 1.432 -5.483 1.00 98.38 181 GLY A CA 1
ATOM 1421 C C . GLY A 1 181 ? 13.913 1.522 -3.981 1.00 98.38 181 GLY A C 1
ATOM 1422 O O . GLY A 1 181 ? 13.007 2.234 -3.557 1.00 98.38 181 GLY A O 1
ATOM 1423 N N . LEU A 1 182 ? 14.697 0.797 -3.175 1.00 97.88 182 LEU A N 1
ATOM 1424 C CA . LEU A 1 182 ? 14.548 0.811 -1.715 1.00 97.88 182 LEU A CA 1
ATOM 1425 C C . LEU A 1 182 ? 15.104 2.096 -1.085 1.00 97.88 182 LEU A C 1
ATOM 1427 O O . LEU A 1 182 ? 14.566 2.560 -0.084 1.00 97.88 182 LEU A O 1
ATOM 1431 N N . PHE A 1 183 ? 16.172 2.659 -1.653 1.00 98.19 183 PHE A N 1
ATOM 1432 C CA . PHE A 1 183 ? 16.760 3.918 -1.197 1.00 98.19 183 PHE A CA 1
ATOM 1433 C C . PHE A 1 183 ? 16.251 5.057 -2.072 1.00 98.19 183 PHE A C 1
ATOM 1435 O O . PHE A 1 183 ? 16.643 5.180 -3.233 1.00 98.19 183 PHE A O 1
ATOM 1442 N N . SER A 1 184 ? 15.344 5.863 -1.521 1.00 97.44 184 SER A N 1
ATOM 1443 C CA . SER A 1 184 ? 14.622 6.875 -2.290 1.00 97.44 184 SER A CA 1
ATOM 1444 C C . SER A 1 184 ? 15.341 8.222 -2.393 1.00 97.44 184 SER A C 1
ATOM 1446 O O . SER A 1 184 ? 14.984 9.036 -3.240 1.00 97.44 184 SER A O 1
ATOM 1448 N N . ASP A 1 185 ? 16.354 8.457 -1.555 1.00 97.69 185 ASP A N 1
ATOM 1449 C CA . ASP A 1 185 ? 17.003 9.750 -1.312 1.00 97.69 185 ASP A CA 1
ATOM 1450 C C . ASP A 1 185 ? 18.462 9.839 -1.801 1.00 97.69 185 ASP A C 1
ATOM 1452 O O . ASP A 1 185 ? 19.131 10.849 -1.576 1.00 97.69 185 ASP A O 1
ATOM 1456 N N . VAL A 1 186 ? 18.956 8.817 -2.505 1.00 98.38 186 VAL A N 1
ATOM 1457 C CA . VAL A 1 186 ? 20.334 8.749 -3.022 1.00 98.38 186 VAL A CA 1
ATOM 1458 C C . VAL A 1 186 ? 20.370 8.813 -4.551 1.00 98.38 186 VAL A C 1
ATOM 1460 O O . VAL A 1 186 ? 19.488 8.254 -5.202 1.00 98.38 186 VAL A O 1
ATOM 1463 N N . PRO A 1 187 ? 21.368 9.474 -5.168 1.00 98.69 187 PRO A N 1
ATOM 1464 C CA . PRO A 1 187 ? 21.459 9.557 -6.622 1.00 98.69 187 PRO A CA 1
ATOM 1465 C C . PRO A 1 187 ? 21.709 8.188 -7.269 1.00 98.69 187 PRO A C 1
ATOM 1467 O O . PRO A 1 187 ? 22.413 7.359 -6.699 1.00 98.69 187 PRO A O 1
ATOM 1470 N N . GLY A 1 188 ? 21.167 7.976 -8.469 1.00 98.75 188 GLY A N 1
ATOM 1471 C CA . GLY A 1 188 ? 21.383 6.763 -9.261 1.00 98.75 188 GLY A CA 1
ATOM 1472 C C . GLY A 1 188 ? 22.758 6.679 -9.942 1.00 98.75 188 GLY A C 1
ATOM 1473 O O . GLY A 1 188 ? 23.568 7.622 -9.976 1.00 98.75 188 GLY A O 1
ATOM 1474 N N . ASP A 1 189 ? 23.031 5.518 -10.529 1.00 98.81 189 ASP A N 1
ATOM 1475 C CA . ASP A 1 189 ? 24.300 5.184 -11.176 1.00 98.81 189 ASP A CA 1
ATOM 1476 C C . ASP A 1 189 ? 24.380 5.701 -12.613 1.00 98.81 189 ASP A C 1
ATOM 1478 O O . ASP A 1 189 ? 25.464 6.085 -13.062 1.00 98.81 189 ASP A O 1
ATOM 1482 N N . PHE A 1 190 ? 23.253 5.795 -13.315 1.00 98.69 190 PHE A N 1
ATOM 1483 C CA . PHE A 1 190 ? 23.141 6.442 -14.619 1.00 98.69 190 PHE A CA 1
ATOM 1484 C C . PHE A 1 190 ? 22.466 7.812 -14.485 1.00 98.69 190 PHE A C 1
ATOM 1486 O O . PHE A 1 190 ? 23.063 8.836 -14.830 1.00 98.69 190 PHE A O 1
ATOM 1493 N N . ILE A 1 191 ? 21.278 7.856 -13.884 1.00 98.69 191 ILE A N 1
ATOM 1494 C CA . ILE A 1 191 ? 20.547 9.082 -13.568 1.00 98.69 191 ILE A CA 1
ATOM 1495 C C . ILE A 1 191 ? 21.046 9.651 -12.242 1.00 98.69 191 ILE A C 1
ATOM 1497 O O . ILE A 1 191 ? 20.876 9.068 -11.180 1.00 98.69 191 ILE A O 1
ATOM 1501 N N . LYS A 1 192 ? 21.636 10.848 -12.275 1.00 98.56 192 LYS A N 1
ATOM 1502 C CA . LYS A 1 192 ? 22.287 11.486 -11.113 1.00 98.56 192 LYS A CA 1
ATOM 1503 C C . LYS A 1 192 ? 21.323 12.199 -10.163 1.00 98.56 192 LYS A C 1
ATOM 1505 O O . LYS A 1 192 ? 21.652 13.260 -9.638 1.00 98.56 192 LYS A O 1
ATOM 1510 N N . LYS A 1 193 ? 20.146 11.611 -9.944 1.00 98.69 193 LYS A N 1
ATOM 1511 C CA . LYS A 1 193 ? 19.086 12.118 -9.062 1.00 98.69 193 LYS A CA 1
ATOM 1512 C C . LYS A 1 193 ? 18.564 11.015 -8.137 1.00 98.69 193 LYS A C 1
ATOM 1514 O O . LYS A 1 193 ? 18.673 9.844 -8.502 1.00 98.69 193 LYS A O 1
ATOM 1519 N N . PRO A 1 194 ? 18.028 11.359 -6.956 1.00 98.62 194 PRO A N 1
ATOM 1520 C CA . PRO A 1 194 ? 17.200 10.448 -6.175 1.00 98.62 194 PRO A CA 1
ATOM 1521 C C . PRO A 1 194 ? 16.023 9.921 -6.994 1.00 98.62 194 PRO A C 1
ATOM 1523 O O . PRO A 1 194 ? 15.465 10.670 -7.797 1.00 98.62 194 PRO A O 1
ATOM 1526 N N . ILE A 1 195 ? 15.634 8.656 -6.795 1.00 98.69 195 ILE A N 1
ATOM 1527 C CA . ILE A 1 195 ? 14.510 8.054 -7.536 1.00 98.69 195 ILE A CA 1
ATOM 1528 C C . ILE A 1 195 ? 13.223 8.876 -7.356 1.00 98.69 195 ILE A C 1
ATOM 1530 O O . ILE A 1 195 ? 12.588 9.171 -8.361 1.00 98.69 195 ILE A O 1
ATOM 1534 N N . ARG A 1 196 ? 12.964 9.404 -6.144 1.00 97.44 196 ARG A N 1
ATOM 1535 C CA . ARG A 1 196 ? 11.799 10.265 -5.825 1.00 97.44 196 ARG A CA 1
ATOM 1536 C C . ARG A 1 196 ? 11.724 11.588 -6.576 1.00 97.44 196 ARG A C 1
ATOM 1538 O O . ARG A 1 196 ? 10.677 12.224 -6.594 1.00 97.44 196 ARG A O 1
ATOM 1545 N N . ASP A 1 197 ? 12.829 11.997 -7.191 1.00 98.44 197 ASP A N 1
ATOM 1546 C CA . ASP A 1 197 ? 12.916 13.203 -8.012 1.00 98.44 197 ASP A CA 1
ATOM 1547 C C . ASP A 1 197 ? 12.958 12.866 -9.519 1.00 98.44 197 ASP A C 1
ATOM 1549 O O . ASP A 1 197 ? 13.218 13.746 -10.354 1.00 98.44 197 ASP A O 1
ATOM 1553 N N . CYS A 1 198 ? 12.775 11.593 -9.887 1.00 98.75 198 CYS A N 1
ATOM 1554 C CA . CYS A 1 198 ? 12.838 11.104 -11.261 1.00 98.75 198 CYS A CA 1
ATOM 1555 C C . CYS A 1 198 ? 11.450 10.976 -11.893 1.00 98.75 198 CYS A C 1
ATOM 1557 O O . CYS A 1 198 ? 10.480 10.572 -11.258 1.00 98.75 198 CYS A O 1
ATOM 1559 N N . THR A 1 199 ? 11.368 11.276 -13.186 1.00 98.88 199 THR A N 1
ATOM 1560 C CA . THR A 1 199 ? 10.199 10.936 -14.004 1.00 98.88 199 THR A CA 1
ATOM 1561 C C . THR A 1 199 ? 10.176 9.438 -14.311 1.00 98.88 199 THR A C 1
ATOM 1563 O O . THR A 1 199 ? 11.189 8.739 -14.176 1.00 98.88 199 THR A O 1
ATOM 1566 N N . GLY A 1 200 ? 9.051 8.924 -14.812 1.00 98.81 200 GLY A N 1
ATOM 1567 C CA . GLY A 1 200 ? 8.957 7.540 -15.273 1.00 98.81 200 GLY A CA 1
ATOM 1568 C C . GLY A 1 200 ? 10.015 7.195 -16.327 1.00 98.81 200 GLY A C 1
ATOM 1569 O O . GLY A 1 200 ? 10.621 6.116 -16.278 1.00 98.81 200 GLY A O 1
ATOM 1570 N N . LYS A 1 201 ? 10.305 8.126 -17.246 1.00 98.69 201 LYS A N 1
ATOM 1571 C CA . LYS A 1 201 ? 11.321 7.930 -18.282 1.00 98.69 201 LYS A CA 1
ATOM 1572 C C . LYS A 1 201 ? 12.727 7.840 -17.693 1.00 98.69 201 LYS A C 1
ATOM 1574 O O . LYS A 1 201 ? 13.496 6.967 -18.086 1.00 98.69 201 LYS A O 1
ATOM 1579 N N . GLU A 1 202 ? 13.066 8.670 -16.713 1.00 98.88 202 GLU A N 1
ATOM 1580 C CA . GLU A 1 202 ? 14.364 8.603 -16.033 1.00 98.88 202 GLU A CA 1
ATOM 1581 C C . GLU A 1 202 ? 14.534 7.302 -15.235 1.00 98.88 202 GLU A C 1
ATOM 1583 O O . GLU A 1 202 ? 15.568 6.645 -15.360 1.00 98.88 202 GLU A O 1
ATOM 1588 N N . ILE A 1 203 ? 13.505 6.859 -14.503 1.00 98.88 203 ILE A N 1
ATOM 1589 C CA . ILE A 1 203 ? 13.536 5.562 -13.802 1.00 98.88 203 ILE A CA 1
ATOM 1590 C C . ILE A 1 203 ? 13.726 4.412 -14.798 1.00 98.88 203 ILE A C 1
ATOM 1592 O O . ILE A 1 203 ? 14.507 3.490 -14.549 1.00 98.88 203 ILE A O 1
ATOM 1596 N N . THR A 1 204 ? 13.062 4.485 -15.956 1.00 98.88 204 THR A N 1
ATOM 1597 C CA . THR A 1 204 ? 13.234 3.510 -17.039 1.00 98.88 204 THR A CA 1
ATOM 1598 C C . THR A 1 204 ? 14.683 3.479 -17.521 1.00 98.88 204 THR A C 1
ATOM 1600 O O . THR A 1 204 ? 15.251 2.398 -17.637 1.00 98.88 204 THR A O 1
ATOM 1603 N N . LYS A 1 205 ? 15.320 4.635 -17.739 1.00 98.88 205 LYS A N 1
ATOM 1604 C CA . LYS A 1 205 ? 16.726 4.714 -18.175 1.00 98.88 205 LYS A CA 1
ATOM 1605 C C . LYS A 1 205 ? 17.699 4.108 -17.161 1.00 98.88 205 LYS A C 1
ATOM 1607 O O . LYS A 1 205 ? 18.570 3.335 -17.555 1.00 98.88 205 LYS A O 1
ATOM 1612 N N . GLU A 1 206 ? 17.534 4.410 -15.872 1.00 98.94 206 GLU A N 1
ATOM 1613 C CA . GLU A 1 206 ? 18.341 3.799 -14.802 1.00 98.94 206 GLU A CA 1
ATOM 1614 C C . GLU A 1 206 ? 18.173 2.271 -14.787 1.00 98.94 206 GLU A C 1
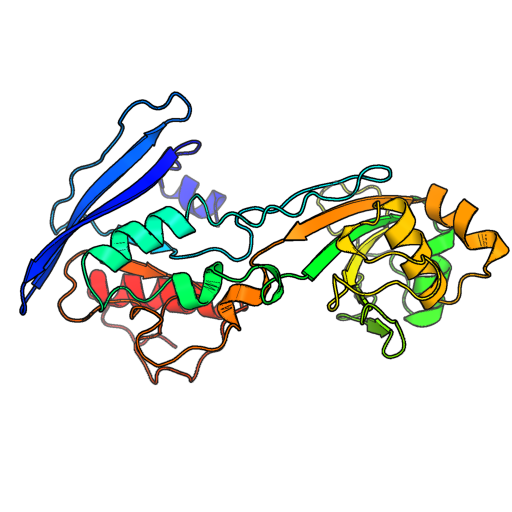ATOM 1616 O O . GLU A 1 206 ? 19.147 1.522 -14.716 1.00 98.94 206 GLU A O 1
ATOM 1621 N N . TRP A 1 207 ? 16.938 1.783 -14.914 1.00 98.75 207 TRP A N 1
ATOM 1622 C CA . TRP A 1 207 ? 16.673 0.349 -14.982 1.00 98.75 207 TRP A CA 1
ATOM 1623 C C . TRP A 1 207 ? 17.312 -0.308 -16.216 1.00 98.75 207 TRP A C 1
ATOM 1625 O O . TRP A 1 207 ? 17.933 -1.368 -16.088 1.00 98.75 207 TRP A O 1
ATOM 1635 N N . LEU A 1 208 ? 17.201 0.315 -17.396 1.00 98.81 208 LEU A N 1
ATOM 1636 C CA . LEU A 1 208 ? 17.807 -0.177 -18.638 1.00 98.81 208 LEU A CA 1
ATOM 1637 C C . LEU A 1 208 ? 19.336 -0.280 -18.522 1.00 98.81 208 LEU A C 1
ATOM 1639 O O . LEU A 1 208 ? 19.923 -1.274 -18.962 1.00 98.81 208 LEU A O 1
ATOM 1643 N N . TYR A 1 209 ? 19.973 0.693 -17.864 1.00 98.81 209 TYR A N 1
ATOM 1644 C CA . TYR A 1 209 ? 21.399 0.644 -17.542 1.00 98.81 209 TYR A CA 1
ATOM 1645 C C . TYR A 1 209 ? 21.754 -0.609 -16.721 1.00 98.81 209 TYR A C 1
ATOM 1647 O O . TYR A 1 209 ? 22.630 -1.382 -17.116 1.00 98.81 209 TYR A O 1
ATOM 1655 N N . HIS A 1 210 ? 21.015 -0.885 -15.641 1.00 98.56 210 HIS A N 1
ATOM 1656 C CA . HIS A 1 210 ? 21.274 -2.031 -14.751 1.00 98.56 210 HIS A CA 1
ATOM 1657 C C . HIS A 1 210 ? 20.951 -3.406 -15.353 1.00 98.56 210 HIS A C 1
ATOM 1659 O O . HIS A 1 210 ? 21.387 -4.431 -14.825 1.00 98.56 210 HIS A O 1
ATOM 1665 N N . ILE A 1 211 ? 20.209 -3.475 -16.464 1.00 97.94 211 ILE A N 1
ATOM 1666 C CA . ILE A 1 211 ? 20.024 -4.728 -17.222 1.00 97.94 211 ILE A CA 1
ATOM 1667 C C . ILE A 1 211 ? 21.024 -4.886 -18.379 1.00 97.94 211 ILE A C 1
ATOM 1669 O O . ILE A 1 211 ? 20.933 -5.858 -19.131 1.00 97.94 211 ILE A O 1
ATOM 1673 N N . GLY A 1 212 ? 21.997 -3.977 -18.500 1.00 97.88 212 GLY A N 1
ATOM 1674 C CA . GLY A 1 212 ? 23.105 -4.083 -19.449 1.00 97.88 212 GLY A CA 1
ATOM 1675 C C . GLY A 1 212 ? 22.789 -3.596 -20.863 1.00 97.88 212 GLY A C 1
ATOM 1676 O O . GLY A 1 212 ? 23.455 -4.023 -21.809 1.00 97.88 212 GLY A O 1
ATOM 1677 N N . VAL A 1 213 ? 21.789 -2.724 -21.032 1.00 98.56 213 VAL A N 1
ATOM 1678 C CA . VAL A 1 213 ? 21.583 -2.022 -22.307 1.00 98.56 213 VAL A CA 1
ATOM 1679 C C . VAL A 1 213 ? 22.802 -1.130 -22.594 1.00 98.56 213 VAL A C 1
ATOM 1681 O O . VAL A 1 213 ? 23.259 -0.424 -21.690 1.00 98.56 213 VAL A O 1
ATOM 1684 N N . PRO A 1 214 ? 23.356 -1.128 -23.823 1.00 98.50 214 PRO A N 1
ATOM 1685 C CA . PRO A 1 214 ? 24.428 -0.209 -24.182 1.00 98.50 214 PRO A CA 1
ATOM 1686 C C . PRO A 1 214 ? 24.009 1.247 -23.973 1.00 98.50 214 PRO A C 1
ATOM 1688 O O . PRO A 1 214 ? 22.935 1.653 -24.400 1.00 98.50 214 PRO A O 1
ATOM 1691 N N . VAL A 1 215 ? 24.876 2.054 -23.357 1.00 98.38 215 VAL A N 1
ATOM 1692 C CA . VAL A 1 215 ? 24.547 3.436 -22.950 1.00 98.38 215 VAL A CA 1
ATOM 1693 C C . VAL A 1 215 ? 23.985 4.292 -24.093 1.00 98.38 215 VAL A C 1
ATOM 1695 O O . VAL A 1 215 ? 23.100 5.106 -23.862 1.00 98.38 215 VAL A O 1
ATOM 1698 N N . TYR A 1 216 ? 24.466 4.092 -25.321 1.00 98.00 216 TYR A N 1
ATOM 1699 C CA . TYR A 1 216 ? 24.012 4.833 -26.502 1.00 98.00 216 TYR A CA 1
ATOM 1700 C C . TYR A 1 216 ? 22.613 4.424 -27.007 1.00 98.00 216 TYR A C 1
ATOM 1702 O O . TYR A 1 216 ? 22.018 5.193 -27.754 1.00 98.00 216 TYR A O 1
ATOM 1710 N N . ASP A 1 217 ? 22.083 3.272 -26.580 1.00 98.31 217 ASP A N 1
ATOM 1711 C CA . ASP A 1 217 ? 20.744 2.776 -26.940 1.00 98.31 217 ASP A CA 1
ATOM 1712 C C . ASP A 1 217 ? 19.688 3.094 -25.860 1.00 98.31 217 ASP A C 1
ATOM 1714 O O . ASP A 1 217 ? 18.489 2.991 -26.115 1.00 98.31 217 ASP A O 1
ATOM 1718 N N . ILE A 1 218 ? 20.109 3.470 -24.641 1.00 98.75 218 ILE A N 1
ATOM 1719 C CA . ILE A 1 218 ? 19.210 3.641 -23.483 1.00 98.75 218 ILE A CA 1
ATOM 1720 C C . ILE A 1 218 ? 18.116 4.674 -23.753 1.00 98.75 218 ILE A C 1
ATOM 1722 O O . ILE A 1 218 ? 16.958 4.418 -23.430 1.00 98.75 218 ILE A O 1
ATOM 1726 N N . ASP A 1 219 ? 18.466 5.823 -24.335 1.00 98.25 219 ASP A N 1
ATOM 1727 C CA . ASP A 1 219 ? 17.491 6.882 -24.604 1.00 98.25 219 ASP A CA 1
ATOM 1728 C C . ASP A 1 219 ? 16.414 6.403 -25.586 1.00 98.25 219 ASP A C 1
ATOM 1730 O O . ASP A 1 219 ? 15.230 6.508 -25.285 1.00 98.25 219 ASP A O 1
ATOM 1734 N N . GLU A 1 220 ? 16.808 5.796 -26.710 1.00 98.19 220 GLU A N 1
ATOM 1735 C CA . GLU A 1 220 ? 15.866 5.271 -27.709 1.00 98.19 220 GLU A CA 1
ATOM 1736 C C . GLU A 1 220 ? 14.962 4.173 -27.129 1.00 98.19 220 GLU A C 1
ATOM 1738 O O . GLU A 1 220 ? 13.754 4.158 -27.371 1.00 98.19 220 GLU A O 1
ATOM 1743 N N . LEU A 1 221 ? 15.529 3.247 -26.351 1.00 98.38 221 LEU A N 1
ATOM 1744 C CA . LEU A 1 221 ? 14.752 2.166 -25.750 1.00 98.38 221 LEU A CA 1
ATOM 1745 C C . LEU A 1 221 ? 13.814 2.669 -24.653 1.00 98.38 221 LEU A C 1
ATOM 1747 O O . LEU A 1 221 ? 12.708 2.149 -24.527 1.00 98.38 221 LEU A O 1
ATOM 1751 N N . ALA A 1 222 ? 14.196 3.694 -23.894 1.00 98.44 222 ALA A N 1
ATOM 1752 C CA . ALA A 1 222 ? 13.297 4.305 -22.924 1.00 98.44 222 ALA A CA 1
ATOM 1753 C C . ALA A 1 222 ? 12.086 4.973 -23.609 1.00 98.44 222 ALA A C 1
ATOM 1755 O O . ALA A 1 222 ? 10.976 4.890 -23.080 1.00 98.44 222 ALA A O 1
ATOM 1756 N N . GLU A 1 223 ? 12.261 5.566 -24.797 1.00 97.75 223 GLU A N 1
ATOM 1757 C CA . GLU A 1 223 ? 11.157 6.115 -25.610 1.00 97.75 223 GLU A CA 1
ATOM 1758 C C . GLU A 1 223 ? 10.197 5.037 -26.142 1.00 97.75 223 GLU A C 1
ATOM 1760 O O . GLU A 1 223 ? 9.040 5.321 -26.439 1.00 97.75 223 GLU A O 1
ATOM 1765 N N . SER A 1 224 ? 10.641 3.779 -26.230 1.00 97.50 224 SER A N 1
ATOM 1766 C CA . SER A 1 224 ? 9.782 2.642 -26.606 1.00 97.50 224 SER A CA 1
ATOM 1767 C C . SER A 1 224 ? 8.897 2.115 -25.468 1.00 97.50 224 SER A C 1
ATOM 1769 O O . SER A 1 224 ? 8.108 1.184 -25.660 1.00 97.50 224 SER A O 1
ATOM 1771 N N . CYS A 1 225 ? 9.025 2.704 -24.280 1.00 98.50 225 CYS A N 1
ATOM 1772 C CA . CYS A 1 225 ? 8.288 2.334 -23.083 1.00 98.50 225 CYS A CA 1
ATOM 1773 C C . CYS A 1 225 ? 7.402 3.489 -22.612 1.00 98.50 225 CYS A C 1
ATOM 1775 O O . CYS A 1 225 ? 7.721 4.651 -22.848 1.00 98.50 225 CYS A O 1
ATOM 1777 N N . THR A 1 226 ? 6.353 3.173 -21.863 1.00 98.62 226 THR A N 1
ATOM 1778 C CA . THR A 1 226 ? 5.662 4.133 -20.989 1.00 98.62 226 THR A CA 1
ATOM 1779 C C . THR A 1 226 ? 5.896 3.759 -19.539 1.00 98.62 226 THR A C 1
ATOM 1781 O O . THR A 1 226 ? 6.045 2.579 -19.213 1.00 98.62 226 THR A O 1
ATOM 1784 N N . ALA A 1 227 ? 5.951 4.745 -18.654 1.00 98.75 227 ALA A N 1
ATOM 1785 C CA . ALA A 1 227 ? 6.280 4.517 -17.259 1.00 98.75 227 ALA A CA 1
ATOM 1786 C C . ALA A 1 227 ? 5.404 5.348 -16.320 1.00 98.75 227 ALA A C 1
ATOM 1788 O O . ALA A 1 227 ? 5.253 6.554 -16.486 1.00 98.75 227 ALA A O 1
ATOM 1789 N N . VAL A 1 228 ? 4.847 4.685 -15.305 1.00 98.81 228 VAL A N 1
ATOM 1790 C CA . VAL A 1 228 ? 4.042 5.319 -14.254 1.00 98.81 228 VAL A CA 1
ATOM 1791 C C . VAL A 1 228 ? 4.754 5.135 -12.913 1.00 98.81 228 VAL A C 1
ATOM 1793 O O . VAL A 1 228 ? 4.648 4.050 -12.319 1.00 98.81 228 VAL A O 1
ATOM 1796 N N . PRO A 1 229 ? 5.503 6.147 -12.439 1.00 98.81 229 PRO A N 1
ATOM 1797 C CA . PRO A 1 229 ? 6.051 6.157 -11.092 1.00 98.81 229 PRO A CA 1
ATOM 1798 C C . PRO A 1 229 ? 4.949 6.384 -10.054 1.00 98.81 229 PRO A C 1
ATOM 1800 O O . PRO A 1 229 ? 3.969 7.098 -10.294 1.00 98.81 229 PRO A O 1
ATOM 1803 N N . VAL A 1 230 ? 5.114 5.770 -8.887 1.00 98.75 230 VAL A N 1
ATOM 1804 C CA . VAL A 1 230 ? 4.254 5.966 -7.724 1.00 98.75 230 VAL A CA 1
ATOM 1805 C C . VAL A 1 230 ? 5.104 6.049 -6.462 1.00 98.75 230 VAL A C 1
ATOM 1807 O O . VAL A 1 230 ? 5.749 5.079 -6.046 1.00 98.75 230 VAL A O 1
ATOM 1810 N N . MET A 1 231 ? 5.066 7.223 -5.838 1.00 98.25 231 MET A N 1
ATOM 1811 C CA . MET A 1 231 ? 5.753 7.501 -4.589 1.00 98.25 231 MET A CA 1
ATOM 1812 C C . MET A 1 231 ? 4.785 7.273 -3.434 1.00 98.25 231 MET A C 1
ATOM 1814 O O . MET A 1 231 ? 3.719 7.888 -3.362 1.00 98.25 231 MET A O 1
ATOM 1818 N N . MET A 1 232 ? 5.143 6.361 -2.530 1.00 97.75 232 MET A N 1
ATOM 1819 C CA . MET A 1 232 ? 4.282 5.964 -1.420 1.00 97.75 232 MET A CA 1
ATOM 1820 C C . MET A 1 232 ? 4.960 6.310 -0.090 1.00 97.75 232 MET A C 1
ATOM 1822 O O . MET A 1 232 ? 5.989 5.723 0.239 1.00 97.75 232 MET A O 1
ATOM 1826 N N . PRO A 1 233 ? 4.408 7.237 0.704 1.00 97.56 233 PRO A N 1
ATOM 1827 C CA . PRO A 1 233 ? 5.059 7.736 1.915 1.00 97.56 233 PRO A CA 1
ATOM 1828 C C . PRO A 1 233 ? 5.045 6.778 3.106 1.00 97.56 233 PRO A C 1
ATOM 1830 O O . PRO A 1 233 ? 5.851 6.943 4.017 1.00 97.56 233 PRO A O 1
ATOM 1833 N N . PHE A 1 234 ? 4.146 5.792 3.097 1.00 98.06 234 PHE A N 1
ATOM 1834 C CA . PHE A 1 234 ? 3.894 4.891 4.226 1.00 98.06 234 PHE A CA 1
ATOM 1835 C C . PHE A 1 234 ? 4.027 3.408 3.859 1.00 98.06 234 PHE A C 1
ATOM 1837 O O . PHE A 1 234 ? 3.607 2.524 4.608 1.00 98.06 234 PHE A O 1
ATOM 1844 N N . ILE A 1 235 ? 4.588 3.097 2.693 1.00 98.25 235 ILE A N 1
ATOM 1845 C CA . ILE A 1 235 ? 4.609 1.734 2.151 1.00 98.25 235 ILE A CA 1
ATOM 1846 C C . ILE A 1 235 ? 5.416 0.743 3.010 1.00 98.25 235 ILE A C 1
ATOM 1848 O O . ILE A 1 235 ? 5.177 -0.466 2.961 1.00 98.25 235 ILE A O 1
ATOM 1852 N N . THR A 1 236 ? 6.340 1.231 3.842 1.00 97.81 236 THR A N 1
ATOM 1853 C CA . THR A 1 236 ? 7.075 0.430 4.840 1.00 97.81 236 THR A CA 1
ATOM 1854 C C . THR A 1 236 ? 6.690 0.761 6.283 1.00 97.81 236 THR A C 1
ATOM 1856 O O . THR A 1 236 ? 7.325 0.265 7.214 1.00 97.81 236 THR A O 1
ATOM 1859 N N . SER A 1 237 ? 5.613 1.522 6.509 1.00 98.25 237 SER A N 1
ATOM 1860 C CA . SER A 1 237 ? 5.173 1.952 7.845 1.00 98.25 237 SER A CA 1
ATOM 1861 C C . SER A 1 237 ? 4.960 0.805 8.832 1.00 98.25 237 SER A C 1
ATOM 1863 O O . SER A 1 237 ? 5.333 0.917 9.990 1.00 98.25 237 SER A O 1
ATOM 1865 N N . GLN A 1 238 ? 4.412 -0.327 8.404 1.00 97.06 238 GLN A N 1
ATOM 1866 C CA . GLN A 1 238 ? 4.203 -1.537 9.215 1.00 97.06 238 GLN A CA 1
ATOM 1867 C C . GLN A 1 238 ? 5.503 -2.165 9.749 1.00 97.06 238 GLN A C 1
ATOM 1869 O O . GLN A 1 238 ? 5.465 -2.936 10.711 1.00 97.06 238 GLN A O 1
ATOM 1874 N N . PHE A 1 239 ? 6.648 -1.842 9.142 1.00 97.88 239 PHE A N 1
ATOM 1875 C CA . PHE A 1 239 ? 7.972 -2.290 9.580 1.00 97.88 239 PHE A CA 1
ATOM 1876 C C . PHE A 1 239 ? 8.685 -1.288 10.487 1.00 97.88 239 PHE A C 1
ATOM 1878 O O . PHE A 1 239 ? 9.774 -1.589 10.977 1.00 97.88 239 PHE A O 1
ATOM 1885 N N . MET A 1 240 ? 8.080 -0.127 10.752 1.00 98.31 240 MET A N 1
ATOM 1886 C CA . MET A 1 240 ? 8.654 0.847 11.672 1.00 98.31 240 MET A CA 1
ATOM 1887 C C . MET A 1 240 ? 8.889 0.221 13.057 1.00 98.31 240 MET A C 1
ATO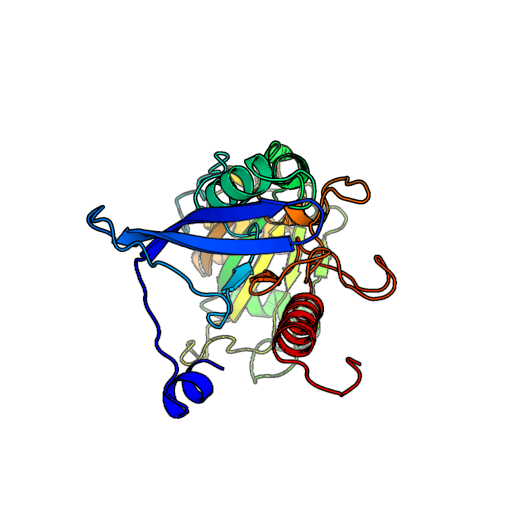M 1889 O O . MET A 1 240 ? 8.077 -0.599 13.512 1.00 98.31 240 MET A O 1
ATOM 1893 N N . PRO A 1 241 ? 9.986 0.592 13.748 1.00 97.94 241 PRO A N 1
ATOM 1894 C CA . PRO A 1 241 ? 10.258 0.108 15.094 1.00 97.94 241 PRO A CA 1
ATOM 1895 C C . PRO A 1 241 ? 9.070 0.355 16.025 1.00 97.94 241 PRO A C 1
ATOM 1897 O O . PRO A 1 241 ? 8.615 1.488 16.189 1.00 97.94 241 PRO A O 1
ATOM 1900 N N . ARG A 1 242 ? 8.594 -0.716 16.659 1.00 96.88 242 ARG A N 1
ATOM 1901 C CA . ARG A 1 242 ? 7.413 -0.703 17.525 1.00 96.88 242 ARG A CA 1
ATOM 1902 C C . ARG A 1 242 ? 7.657 -1.474 18.816 1.00 96.88 242 ARG A C 1
ATOM 1904 O O . ARG A 1 242 ? 8.543 -2.323 18.885 1.00 96.88 242 ARG A O 1
ATOM 1911 N N . ALA A 1 243 ? 6.829 -1.206 19.811 1.00 96.38 243 ALA A N 1
ATOM 1912 C CA . ALA A 1 243 ? 6.717 -1.951 21.054 1.00 96.38 243 ALA A CA 1
ATOM 1913 C C . ALA A 1 243 ? 5.339 -2.621 21.166 1.00 96.38 243 ALA A C 1
ATOM 1915 O O . ALA A 1 243 ? 4.381 -2.253 20.480 1.00 96.38 243 ALA A O 1
ATOM 1916 N N . THR A 1 244 ? 5.219 -3.595 22.069 1.00 94.81 244 THR A N 1
ATOM 1917 C CA . THR A 1 244 ? 3.922 -4.177 22.433 1.00 94.81 244 THR A CA 1
ATOM 1918 C C . THR A 1 244 ? 2.939 -3.076 22.847 1.00 94.81 244 THR A C 1
ATOM 1920 O O . THR A 1 244 ? 3.271 -2.185 23.633 1.00 94.81 244 THR A O 1
ATOM 1923 N N . GLY A 1 245 ? 1.722 -3.133 22.306 1.00 94.81 245 GLY A N 1
ATOM 1924 C CA . GLY A 1 245 ? 0.678 -2.130 22.527 1.00 94.81 245 GLY A CA 1
ATOM 1925 C C . GLY A 1 245 ? 0.736 -0.915 21.595 1.00 94.81 245 GLY A C 1
ATOM 1926 O O . GLY A 1 245 ? -0.142 -0.067 21.682 1.00 94.81 245 GLY A O 1
ATOM 1927 N N . ASP A 1 246 ? 1.722 -0.807 20.694 1.00 98.06 246 ASP A N 1
ATOM 1928 C CA . ASP A 1 246 ? 1.664 0.192 19.611 1.00 98.06 246 ASP A CA 1
ATOM 1929 C C . ASP A 1 246 ? 0.598 -0.170 18.565 1.00 98.06 246 ASP A C 1
ATOM 1931 O O . ASP A 1 246 ? 0.032 0.711 17.920 1.00 98.06 246 ASP A O 1
ATOM 1935 N N . ARG A 1 247 ? 0.280 -1.462 18.431 1.00 98.31 247 ARG A N 1
ATOM 1936 C CA . ARG A 1 247 ? -0.852 -1.971 17.651 1.00 98.31 247 ARG A CA 1
ATOM 1937 C C . ARG A 1 247 ? -1.989 -2.384 18.592 1.00 98.31 247 ARG A C 1
ATOM 1939 O O . ARG A 1 247 ? -1.696 -3.011 19.614 1.00 98.31 247 ARG A O 1
ATOM 1946 N N . PRO A 1 248 ? -3.257 -2.072 18.277 1.00 98.00 248 PRO A N 1
ATOM 1947 C CA . PRO A 1 248 ? -4.388 -2.642 18.996 1.00 98.00 248 PRO A CA 1
ATOM 1948 C C . PRO A 1 248 ? -4.521 -4.133 18.696 1.00 98.00 248 PRO A C 1
ATOM 1950 O O . PRO A 1 248 ? -4.234 -4.564 17.581 1.00 98.00 248 PRO A O 1
ATOM 1953 N N . TYR A 1 249 ? -5.022 -4.913 19.652 1.00 97.88 249 TYR A N 1
ATOM 1954 C CA . TYR A 1 249 ? -5.461 -6.278 19.358 1.00 97.88 249 TYR A CA 1
ATOM 1955 C C . TYR A 1 249 ? -6.621 -6.279 18.360 1.00 97.88 249 TYR A C 1
ATOM 1957 O O . TYR A 1 249 ? -7.439 -5.357 18.377 1.00 97.88 249 TYR A O 1
ATOM 1965 N N . VAL A 1 250 ? -6.722 -7.335 17.545 1.00 97.88 250 VAL A N 1
ATOM 1966 C CA . VAL A 1 250 ? -7.830 -7.532 16.594 1.00 97.88 250 VAL A CA 1
ATOM 1967 C C . VAL A 1 250 ? -9.173 -7.341 17.289 1.00 97.88 250 VAL A C 1
ATOM 1969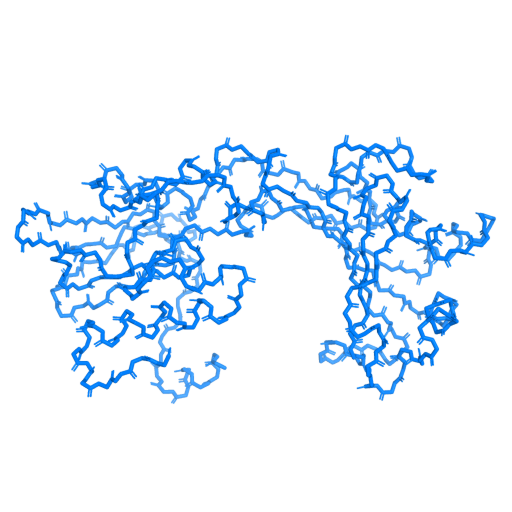 O O . VAL A 1 250 ? -10.001 -6.568 16.824 1.00 97.88 250 VAL A O 1
ATOM 1972 N N . VAL A 1 251 ? -9.361 -7.967 18.449 1.00 97.62 251 VAL A N 1
ATOM 1973 C CA . VAL A 1 251 ? -10.474 -7.666 19.352 1.00 97.62 251 VAL A CA 1
ATOM 1974 C C . VAL A 1 251 ? -9.891 -7.186 20.679 1.00 97.62 251 VAL A C 1
ATOM 1976 O O . VAL A 1 251 ? -9.373 -8.001 21.446 1.00 97.62 251 VAL A O 1
ATOM 1979 N N . PRO A 1 252 ? -9.926 -5.870 20.967 1.00 96.88 252 PRO A N 1
ATOM 1980 C CA . PRO A 1 252 ? -9.456 -5.346 22.241 1.00 96.88 252 PRO A CA 1
ATOM 1981 C C . PRO A 1 252 ? -10.201 -5.968 23.419 1.00 96.88 252 PRO A C 1
ATOM 1983 O O . PRO A 1 252 ? -11.376 -6.332 23.323 1.00 96.88 252 PRO A O 1
ATOM 1986 N N . LYS A 1 253 ? -9.535 -6.036 24.573 1.00 95.19 253 LYS A N 1
ATOM 1987 C CA . LYS A 1 253 ? -10.139 -6.588 25.785 1.00 95.19 253 LYS A CA 1
ATOM 1988 C C . LYS A 1 253 ? -11.432 -5.840 26.126 1.00 95.19 253 LYS A C 1
ATOM 1990 O O . LYS A 1 253 ? -11.444 -4.609 26.194 1.00 95.19 253 LYS A O 1
ATOM 1995 N N . ASN A 1 254 ? -12.492 -6.597 26.404 1.00 96.69 254 ASN A N 1
ATOM 1996 C CA . ASN A 1 254 ? -13.836 -6.098 26.711 1.00 96.69 254 ASN A CA 1
ATOM 1997 C C . ASN A 1 254 ? -14.531 -5.350 25.554 1.00 96.69 254 ASN A C 1
ATOM 1999 O O . ASN A 1 254 ? -15.526 -4.667 25.802 1.00 96.69 254 ASN A O 1
ATOM 2003 N N . SER A 1 255 ? -14.028 -5.455 24.316 1.00 97.56 255 SER A N 1
ATOM 2004 C CA . SER A 1 255 ? -14.770 -5.012 23.130 1.00 97.56 255 SER A CA 1
ATOM 2005 C C . SER A 1 255 ? -16.051 -5.831 22.966 1.00 97.56 255 SER A C 1
ATOM 2007 O O . SER A 1 255 ? -16.031 -7.048 23.147 1.00 97.56 255 SER A O 1
ATOM 2009 N N . VAL A 1 256 ? -17.155 -5.154 22.645 1.00 98.19 256 VAL A N 1
ATOM 2010 C CA . VAL A 1 256 ? -18.474 -5.776 22.453 1.00 98.19 256 VAL A CA 1
ATOM 2011 C C . VAL A 1 256 ? -18.808 -5.938 20.973 1.00 98.19 256 VAL A C 1
ATOM 2013 O O . VAL A 1 256 ? -19.188 -7.022 20.552 1.00 98.19 256 VAL A O 1
ATOM 2016 N N . ASN A 1 257 ? -18.665 -4.871 20.185 1.00 98.50 257 ASN A N 1
ATOM 2017 C CA . ASN A 1 257 ? -19.188 -4.805 18.819 1.00 98.50 257 ASN A CA 1
ATOM 2018 C C . ASN A 1 257 ? -18.167 -4.294 17.794 1.00 98.50 257 ASN A C 1
ATOM 2020 O O . ASN A 1 257 ? -18.556 -3.903 16.700 1.00 98.50 257 ASN A O 1
ATOM 2024 N N . PHE A 1 258 ? -16.870 -4.253 18.114 1.00 98.81 258 PHE A N 1
ATOM 2025 C CA . PHE A 1 258 ? -15.878 -3.763 17.157 1.00 98.81 258 PHE A CA 1
ATOM 2026 C C . PHE A 1 258 ? -14.543 -4.503 17.188 1.00 98.81 258 PHE A C 1
ATOM 2028 O O . PHE A 1 258 ? -14.150 -5.097 18.196 1.00 98.81 258 PHE A O 1
ATOM 2035 N N . ALA A 1 259 ? -13.835 -4.426 16.064 1.00 98.75 259 ALA A N 1
ATOM 2036 C CA . ALA A 1 259 ? -12.535 -5.046 15.863 1.00 98.75 259 ALA A CA 1
ATOM 2037 C C . ALA A 1 259 ? -11.622 -4.206 14.957 1.00 98.75 259 ALA A C 1
ATOM 2039 O O . ALA A 1 259 ? -12.094 -3.462 14.093 1.00 98.75 259 ALA A O 1
ATOM 2040 N N . PHE A 1 260 ? -10.311 -4.375 15.125 1.00 98.75 260 PHE A N 1
ATOM 2041 C CA . PHE A 1 260 ? -9.261 -3.810 14.281 1.00 98.75 260 PHE A CA 1
ATOM 2042 C C . PHE A 1 260 ? -8.712 -4.860 13.314 1.00 98.75 260 PHE A C 1
ATOM 2044 O O . PHE A 1 260 ? -8.493 -6.011 13.684 1.00 98.75 260 PHE A O 1
ATOM 2051 N N . LEU A 1 261 ? -8.480 -4.465 12.066 1.00 98.38 261 LEU A N 1
ATOM 2052 C CA . LEU A 1 261 ? -8.097 -5.353 10.974 1.00 98.38 261 LEU A CA 1
ATOM 2053 C C . LEU A 1 261 ? -6.801 -4.910 10.299 1.00 98.38 261 LEU A C 1
ATOM 2055 O O . LEU A 1 261 ? -6.470 -3.728 10.234 1.00 98.38 261 LEU A O 1
ATOM 2059 N N . GLY A 1 262 ? -6.151 -5.864 9.640 1.00 97.44 262 GLY A N 1
ATOM 2060 C CA . GLY A 1 262 ? -5.062 -5.593 8.717 1.00 97.44 262 GLY A CA 1
ATOM 2061 C C . GLY A 1 262 ? -3.705 -5.452 9.395 1.00 97.44 262 GLY A C 1
ATOM 2062 O O . GLY A 1 262 ? -3.476 -5.907 10.511 1.00 97.44 262 GLY A O 1
ATOM 2063 N N . GLN A 1 263 ? -2.769 -4.848 8.668 1.00 97.94 263 GLN A N 1
ATOM 2064 C CA . GLN A 1 263 ? -1.331 -4.936 8.956 1.00 97.94 263 GLN A CA 1
ATOM 2065 C C . GLN A 1 263 ? -0.904 -4.218 10.242 1.00 97.94 263 GLN A C 1
ATOM 2067 O O . GLN A 1 263 ? 0.181 -4.456 10.772 1.00 97.94 263 GLN A O 1
ATOM 2072 N N . PHE A 1 264 ? -1.768 -3.355 10.766 1.00 98.25 264 PHE A N 1
ATOM 2073 C CA . PHE A 1 264 ? -1.512 -2.577 11.967 1.00 98.25 264 PHE A CA 1
ATOM 2074 C C . PHE A 1 264 ? -2.330 -3.050 13.176 1.00 98.25 264 PHE A C 1
ATOM 2076 O O . PHE A 1 264 ? -2.313 -2.376 14.202 1.00 98.25 264 PHE A O 1
ATOM 2083 N N . ALA A 1 265 ? -2.998 -4.202 13.086 1.00 97.81 265 ALA A N 1
ATOM 2084 C CA . ALA A 1 265 ? -3.598 -4.892 14.225 1.00 97.81 265 ALA A CA 1
ATOM 2085 C C . ALA A 1 265 ? -2.655 -5.985 14.766 1.00 97.81 265 ALA A C 1
ATOM 2087 O O . ALA A 1 265 ? -1.811 -6.522 14.044 1.00 97.81 265 ALA A O 1
ATOM 2088 N N . GLU A 1 266 ? -2.785 -6.311 16.044 1.00 97.38 266 GLU A N 1
ATOM 2089 C CA . GLU A 1 266 ? -2.085 -7.392 16.739 1.00 97.38 266 GLU A CA 1
ATOM 2090 C C . GLU A 1 266 ? -3.016 -8.608 16.846 1.00 97.38 266 GLU A C 1
ATOM 2092 O O . GLU A 1 266 ? -4.144 -8.480 17.324 1.00 97.38 266 GLU A O 1
ATOM 2097 N N . THR A 1 267 ? -2.576 -9.777 16.379 1.00 94.81 267 THR A N 1
ATOM 2098 C CA . THR A 1 267 ? -3.381 -11.011 16.420 1.00 94.81 267 THR A CA 1
ATOM 2099 C C . THR A 1 267 ? -3.653 -11.458 17.855 1.00 94.81 267 THR A C 1
ATOM 2101 O O . THR A 1 267 ? -2.950 -11.068 18.791 1.00 94.81 267 THR A O 1
ATOM 2104 N N . LEU A 1 268 ? -4.698 -12.266 18.043 1.00 86.94 268 LEU A N 1
ATOM 2105 C CA . LEU A 1 268 ? -5.114 -12.723 19.374 1.00 86.94 268 LEU A CA 1
ATOM 2106 C C . LEU A 1 268 ? -4.256 -13.871 19.925 1.00 86.94 268 LEU A C 1
ATOM 2108 O O . LEU A 1 268 ? -4.067 -13.955 21.139 1.00 86.94 268 LEU A O 1
ATOM 2112 N N . ASP A 1 269 ? -3.760 -14.748 19.050 1.00 74.69 269 ASP A N 1
ATOM 2113 C CA . ASP A 1 269 ? -2.909 -15.886 19.411 1.00 74.69 269 ASP A CA 1
ATOM 2114 C C . ASP A 1 269 ? -1.428 -15.564 19.164 1.00 74.69 269 ASP A C 1
ATOM 2116 O O . ASP A 1 269 ? -1.090 -14.993 18.125 1.00 74.69 269 ASP A O 1
ATOM 2120 N N . ASP A 1 270 ? -0.582 -15.916 20.139 1.00 75.88 270 ASP A N 1
ATOM 2121 C CA . ASP A 1 270 ? 0.872 -15.680 20.198 1.00 75.88 270 ASP A CA 1
ATOM 2122 C C . ASP A 1 270 ? 1.344 -14.434 19.409 1.00 75.88 270 ASP A C 1
ATOM 2124 O O . ASP A 1 270 ? 1.884 -14.561 18.300 1.00 75.88 270 ASP A O 1
ATOM 2128 N N . PRO A 1 271 ? 1.104 -13.215 19.944 1.00 68.31 271 PRO A N 1
ATOM 2129 C CA . PRO A 1 271 ? 1.407 -11.951 19.273 1.00 68.31 271 PRO A CA 1
ATOM 2130 C C . PRO A 1 271 ? 2.867 -11.891 18.802 1.00 68.31 271 PRO A C 1
ATOM 2132 O O . PRO A 1 271 ? 3.788 -11.688 19.594 1.00 68.31 271 PRO A O 1
ATOM 2135 N N . GLY A 1 272 ? 3.085 -12.093 17.500 1.00 69.81 272 GLY A N 1
ATOM 2136 C CA . GLY A 1 272 ? 4.416 -12.189 16.891 1.00 69.81 272 GLY A CA 1
ATOM 2137 C C . GLY A 1 272 ? 4.655 -13.429 16.025 1.00 69.81 272 GLY A C 1
ATOM 2138 O O . GLY A 1 272 ? 5.661 -13.464 15.316 1.00 69.81 272 GLY A O 1
ATOM 2139 N N . ARG A 1 273 ? 3.750 -14.418 16.034 1.00 84.56 273 ARG A N 1
ATOM 2140 C CA . ARG A 1 273 ? 3.884 -15.621 15.194 1.00 84.56 273 ARG A CA 1
ATOM 2141 C C . ARG A 1 273 ? 3.628 -15.360 13.709 1.00 84.56 273 ARG A C 1
ATOM 2143 O O . ARG A 1 273 ? 4.253 -16.002 12.867 1.00 84.56 273 ARG A O 1
ATOM 2150 N N . ASP A 1 274 ? 2.706 -14.454 13.388 1.00 90.62 274 ASP A N 1
ATOM 2151 C CA . ASP A 1 274 ? 2.372 -14.100 12.005 1.00 90.62 274 ASP A CA 1
ATOM 2152 C C . ASP A 1 274 ? 3.086 -12.814 11.546 1.00 90.62 274 ASP A C 1
ATOM 2154 O O . ASP A 1 274 ? 3.558 -11.999 12.343 1.00 90.62 274 ASP A O 1
ATOM 2158 N N . THR A 1 275 ? 3.180 -12.634 10.231 1.00 94.38 275 THR A N 1
ATOM 2159 C CA . THR A 1 275 ? 3.991 -11.611 9.570 1.00 94.38 275 THR A CA 1
ATOM 2160 C C . THR A 1 275 ? 3.133 -10.639 8.771 1.00 94.38 275 THR A C 1
ATOM 2162 O O . THR A 1 275 ? 2.396 -11.016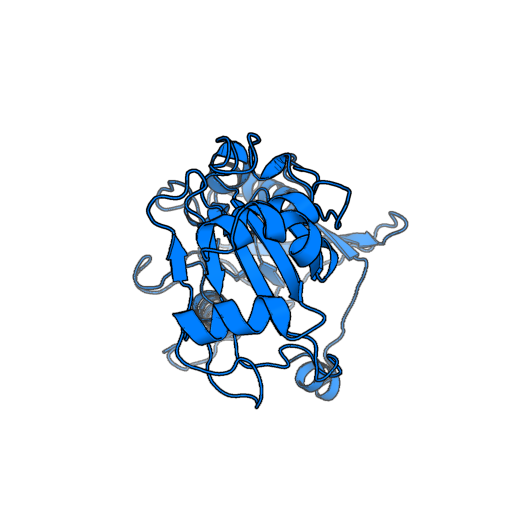 7.860 1.00 94.38 275 THR A O 1
ATOM 2165 N N . VAL A 1 276 ? 3.258 -9.353 9.102 1.00 96.69 276 VAL A N 1
ATOM 2166 C CA . VAL A 1 276 ? 2.625 -8.257 8.356 1.00 96.69 276 VAL A CA 1
ATOM 2167 C C . VAL A 1 276 ? 3.226 -8.110 6.957 1.00 96.69 276 VAL A C 1
ATOM 2169 O O . VAL A 1 276 ? 4.255 -8.705 6.647 1.00 96.69 276 VAL A O 1
ATOM 2172 N N . PHE A 1 277 ? 2.608 -7.269 6.124 1.00 96.75 277 PHE A N 1
ATOM 2173 C CA . PHE A 1 277 ? 2.951 -7.107 4.701 1.00 96.75 277 PHE A CA 1
ATOM 2174 C C . PHE A 1 277 ? 2.636 -8.351 3.858 1.00 96.75 277 PHE A C 1
ATOM 2176 O O . PHE A 1 277 ? 3.235 -8.600 2.813 1.00 96.75 277 PHE A O 1
ATOM 2183 N N . THR A 1 278 ? 1.656 -9.134 4.309 1.00 96.38 278 THR A N 1
ATOM 2184 C CA . THR A 1 278 ? 1.167 -10.328 3.621 1.00 96.38 278 THR A CA 1
ATOM 2185 C C . THR A 1 278 ? -0.349 -10.258 3.474 1.00 96.38 278 THR A C 1
ATOM 2187 O O . THR A 1 278 ? -1.055 -9.731 4.336 1.00 96.38 278 THR A O 1
ATOM 2190 N N . ILE A 1 279 ? -0.877 -10.810 2.380 1.00 95.38 279 ILE A N 1
ATOM 2191 C CA . ILE A 1 279 ? -2.333 -10.961 2.215 1.00 95.38 279 ILE A CA 1
ATOM 2192 C C . ILE A 1 279 ? -2.894 -11.880 3.315 1.00 95.38 279 ILE A C 1
ATOM 2194 O O . ILE A 1 279 ? -4.010 -11.661 3.783 1.00 95.38 279 ILE A O 1
ATOM 2198 N N . GLU A 1 280 ? -2.095 -12.855 3.760 1.00 96.31 280 GLU A N 1
ATOM 2199 C CA . GLU A 1 280 ? -2.426 -13.782 4.844 1.00 96.31 280 GLU A CA 1
ATOM 2200 C C . GLU A 1 280 ? -2.793 -13.044 6.133 1.00 96.31 280 GLU A C 1
ATOM 2202 O O . GLU A 1 280 ? -3.880 -13.261 6.657 1.00 96.31 280 GLU A O 1
ATOM 2207 N N . TYR A 1 281 ? -1.969 -12.096 6.590 1.00 96.81 281 TYR A N 1
ATOM 2208 C CA . TYR A 1 281 ? -2.232 -11.363 7.833 1.00 96.81 281 TYR A CA 1
ATOM 2209 C C . TYR A 1 281 ? -3.552 -10.572 7.779 1.00 96.81 281 TYR A C 1
ATOM 2211 O O . TYR A 1 281 ? -4.317 -10.523 8.745 1.00 96.81 281 TYR A O 1
ATOM 2219 N N . SER A 1 282 ? -3.877 -9.980 6.623 1.00 97.50 282 SER A N 1
ATOM 2220 C CA . SER A 1 282 ? -5.180 -9.334 6.409 1.00 97.50 282 SER A CA 1
ATOM 2221 C C . SER A 1 282 ? -6.340 -10.334 6.474 1.00 97.50 282 SER A C 1
ATOM 2223 O O . SER A 1 282 ? -7.378 -10.020 7.052 1.00 97.50 282 SER A O 1
ATOM 2225 N N . GLY A 1 283 ? -6.168 -11.536 5.916 1.00 96.75 283 GLY A N 1
ATOM 2226 C CA . GLY A 1 283 ? -7.150 -12.618 6.006 1.00 96.75 283 GLY A CA 1
ATOM 2227 C C . GLY A 1 283 ? -7.330 -13.136 7.434 1.00 96.75 283 GLY A C 1
ATOM 2228 O O . GLY A 1 283 ? -8.464 -13.248 7.900 1.00 96.75 283 GLY A O 1
ATOM 2229 N N . ARG A 1 284 ? -6.225 -13.382 8.150 1.00 96.00 284 ARG A N 1
ATOM 2230 C CA . ARG A 1 284 ? -6.211 -13.834 9.547 1.00 96.00 284 ARG A CA 1
ATOM 2231 C C . ARG A 1 284 ? -6.927 -12.852 10.459 1.00 96.00 284 ARG A C 1
ATOM 2233 O O . ARG A 1 284 ? -7.858 -13.246 11.149 1.00 96.00 284 ARG A O 1
ATOM 2240 N N . THR A 1 285 ? -6.540 -11.578 10.431 1.00 97.50 285 THR A N 1
ATOM 2241 C CA . THR A 1 285 ? -7.154 -10.552 11.292 1.00 97.50 285 THR A CA 1
ATOM 2242 C C . THR A 1 285 ? -8.653 -10.399 11.020 1.00 97.50 285 THR A C 1
ATOM 2244 O O . THR A 1 285 ? -9.438 -10.304 11.960 1.00 97.50 285 THR A O 1
ATOM 2247 N N . ALA A 1 286 ? -9.085 -10.460 9.753 1.00 97.69 286 ALA A N 1
ATOM 2248 C CA . ALA A 1 286 ? -10.508 -10.470 9.404 1.00 97.69 286 ALA A CA 1
ATOM 2249 C C . ALA A 1 286 ? -11.238 -11.715 9.937 1.00 97.69 286 ALA A C 1
ATOM 2251 O O . ALA A 1 286 ? -12.349 -11.606 10.457 1.00 97.69 286 ALA A O 1
ATOM 2252 N N . MET A 1 287 ? -10.617 -12.892 9.831 1.00 97.25 287 MET A N 1
ATOM 2253 C CA . MET A 1 287 ? -11.181 -14.147 10.321 1.00 97.25 287 MET A CA 1
ATOM 2254 C C . MET A 1 287 ? -11.298 -14.158 11.850 1.00 97.25 287 MET A C 1
ATOM 2256 O O . MET A 1 287 ? -12.377 -14.445 12.359 1.00 97.25 287 MET A O 1
ATOM 2260 N N . GLU A 1 288 ? -10.238 -13.786 12.572 1.00 96.44 288 GLU A N 1
ATOM 2261 C CA . GLU A 1 288 ? -10.230 -13.668 14.036 1.00 96.44 288 GLU A CA 1
ATOM 2262 C C . GLU A 1 288 ? -11.318 -12.705 14.528 1.00 96.44 288 GLU A C 1
ATOM 2264 O O . GLU A 1 288 ? -12.095 -13.057 15.415 1.00 96.44 288 GLU A O 1
ATOM 2269 N N . ALA A 1 289 ? -11.428 -11.525 13.909 1.00 97.69 289 ALA A N 1
ATOM 2270 C CA . ALA A 1 289 ? -12.428 -10.526 14.270 1.00 97.69 289 ALA A CA 1
ATOM 2271 C C . ALA A 1 289 ? -13.861 -11.061 14.149 1.00 97.69 289 ALA A C 1
ATOM 2273 O O . ALA A 1 289 ? -14.646 -10.962 15.092 1.00 97.69 289 ALA A O 1
ATOM 2274 N N . VAL A 1 290 ? -14.203 -11.643 12.994 1.00 97.69 290 VAL A N 1
ATOM 2275 C CA . VAL A 1 290 ? -15.546 -12.190 12.753 1.00 97.69 290 VAL A CA 1
ATOM 2276 C C . VAL A 1 290 ? -15.825 -13.364 13.684 1.00 97.69 290 VAL A C 1
ATOM 2278 O O . VAL A 1 290 ? -16.925 -13.463 14.218 1.00 97.69 290 VAL A O 1
ATOM 2281 N N . TYR A 1 291 ? -14.843 -14.241 13.904 1.00 97.12 291 TYR A N 1
ATOM 2282 C CA . TYR A 1 291 ? -15.028 -15.424 14.739 1.00 97.12 291 TYR A CA 1
ATOM 2283 C C . TYR A 1 291 ? -15.325 -15.051 16.187 1.00 97.12 291 TYR A C 1
ATOM 2285 O O . TYR A 1 291 ? -16.247 -15.607 16.781 1.00 97.12 291 TYR A O 1
ATOM 2293 N N . VAL A 1 292 ? -14.585 -14.088 16.736 1.00 95.88 292 VAL A N 1
ATOM 2294 C CA . VAL A 1 292 ? -14.776 -13.647 18.118 1.00 95.88 292 VAL A CA 1
ATOM 2295 C C . VAL A 1 292 ? -16.084 -12.879 18.283 1.00 95.88 292 VAL A C 1
ATOM 2297 O O . VAL A 1 292 ? -16.866 -13.230 19.162 1.00 95.88 292 VAL A O 1
ATOM 2300 N N . LEU A 1 293 ? -16.357 -11.874 17.442 1.00 96.81 293 LEU A N 1
ATOM 2301 C CA . LEU A 1 293 ? -17.556 -11.042 17.606 1.00 96.81 293 LEU A CA 1
ATOM 2302 C C . LEU A 1 293 ? -18.851 -11.817 17.326 1.00 96.81 293 LEU A C 1
ATOM 2304 O O . LEU A 1 293 ? -19.827 -11.658 18.051 1.00 96.81 293 LEU A O 1
ATOM 2308 N N . ALA A 1 294 ? -18.860 -12.697 16.321 1.00 95.94 294 ALA A N 1
ATOM 2309 C CA . ALA A 1 294 ? -20.043 -13.490 15.977 1.00 95.94 294 ALA A CA 1
ATOM 2310 C C . ALA A 1 294 ? -20.158 -14.815 16.757 1.00 95.94 294 ALA A C 1
ATOM 2312 O O . ALA A 1 294 ? -21.078 -15.589 16.494 1.00 95.94 294 ALA A O 1
ATOM 2313 N N . GLY A 1 295 ? -19.238 -15.103 17.687 1.00 94.62 295 GLY A N 1
ATOM 2314 C CA . GLY A 1 295 ? -19.274 -16.319 18.506 1.00 94.62 295 GLY A CA 1
ATOM 2315 C C . GLY A 1 295 ? -19.134 -17.614 17.698 1.00 94.62 295 GLY A C 1
ATOM 2316 O O . GLY A 1 295 ? -19.806 -18.604 17.981 1.00 94.62 295 GLY A O 1
ATOM 2317 N N . VAL A 1 296 ? -18.292 -17.620 16.663 1.00 96.12 296 VAL A N 1
ATOM 2318 C CA . VAL A 1 296 ? -18.061 -18.814 15.840 1.00 96.12 296 VAL A CA 1
ATOM 2319 C C . VAL A 1 296 ? -17.226 -19.825 16.629 1.00 96.12 296 VAL A C 1
ATOM 2321 O O . VAL A 1 296 ? -16.033 -19.632 16.849 1.00 96.12 296 VAL A O 1
ATOM 2324 N N . GLU A 1 297 ? -17.829 -20.953 17.002 1.00 92.56 297 GLU A N 1
ATOM 2325 C CA . GLU A 1 297 ? -17.179 -22.030 17.768 1.00 92.56 297 GLU A CA 1
ATOM 2326 C C . GLU A 1 297 ? -16.304 -22.946 16.887 1.00 92.56 297 GLU A C 1
ATOM 2328 O O . GLU A 1 297 ? -16.489 -24.163 16.811 1.00 92.56 297 GLU A O 1
ATOM 2333 N N . LYS A 1 298 ? -15.337 -22.361 16.174 1.00 91.56 298 LYS A N 1
ATOM 2334 C CA . LYS A 1 298 ? -14.368 -23.090 15.345 1.00 91.56 298 LYS A CA 1
ATOM 2335 C C . LYS A 1 298 ? -12.977 -22.478 15.490 1.00 91.56 298 LYS A C 1
ATOM 2337 O O . LYS A 1 298 ? -12.836 -21.264 15.543 1.00 91.56 298 LYS A O 1
ATOM 2342 N N . GLY A 1 299 ? -11.943 -23.318 15.519 1.00 86.69 299 GLY A N 1
ATOM 2343 C CA . GLY A 1 299 ? -10.557 -22.845 15.552 1.00 86.69 299 GLY A CA 1
ATOM 2344 C C . GLY A 1 299 ? -10.178 -22.062 14.291 1.00 86.69 299 GLY A C 1
ATOM 2345 O O . GLY A 1 299 ? -10.527 -22.468 13.177 1.00 86.69 299 GLY A O 1
ATOM 2346 N N . VAL A 1 300 ? -9.450 -20.961 14.479 1.00 87.44 300 VAL A N 1
ATOM 2347 C CA . VAL A 1 300 ? -8.766 -20.228 13.405 1.00 87.44 300 VAL A CA 1
ATOM 2348 C C . VAL A 1 300 ? -7.440 -20.952 13.115 1.00 87.44 300 VAL A C 1
ATOM 2350 O O . VAL A 1 300 ? -6.742 -21.294 14.070 1.00 87.44 300 VAL A O 1
ATOM 2353 N N . PRO A 1 301 ? -7.122 -21.267 11.845 1.00 83.12 301 PRO A N 1
ATOM 2354 C CA . PRO A 1 301 ? -5.919 -22.019 11.477 1.00 83.12 301 PRO A CA 1
ATOM 2355 C C . PRO A 1 301 ? -4.610 -21.253 11.714 1.00 83.12 301 PRO A C 1
ATOM 2357 O O . PRO A 1 301 ? -4.607 -20.006 11.613 1.00 83.12 301 PRO A O 1
#